Protein AF-A0A7S0EXE0-F1 (afdb_monomer_lite)

Foldseek 3Di:
DWKAFLQQEIDDPVVVVVCLVVVVDDPLCPLCPDCVRIAAADFAFQPQAPDPPDDPPPPDDQSNAGTAAPQPRHHPSVPFKWKAFRVPRYIHTPVLQQVQDPPFDADVVGHTFDAFQRADSPPRDTGHHSSRIHTHPPPDPCPDPVVVVSSVVSVVVVVVVVVVVVVVVVVVVVVVVVVVVVVVVVPD

pLDDT: mean 77.51, std 14.1, range [39.16, 92.81]

Organism: NCBI:txid33657

Radius of gyration: 21.49 Å; chains: 1; bounding box: 56×57×54 Å

Structure (mmCIF, N/CA/C/O backbone):
data_AF-A0A7S0EXE0-F1
#
_entry.id   AF-A0A7S0EXE0-F1
#
loop_
_atom_site.group_PDB
_atom_site.id
_atom_site.type_symbol
_atom_site.label_atom_id
_atom_site.label_alt_id
_atom_site.label_comp_id
_atom_site.label_asym_id
_atom_site.label_entity_id
_atom_site.label_seq_id
_atom_site.pdbx_PDB_ins_code
_atom_site.Cartn_x
_atom_site.Cartn_y
_atom_site.Cartn_z
_atom_site.occupancy
_atom_site.B_iso_or_equiv
_atom_site.auth_seq_id
_atom_site.auth_comp_id
_atom_site.auth_asym_id
_atom_site.auth_atom_id
_atom_site.pdbx_PDB_model_num
ATOM 1 N N . PRO A 1 1 ? -10.684 -7.450 -8.415 1.00 81.19 1 PRO A N 1
ATOM 2 C CA . PRO A 1 1 ? -10.133 -6.235 -7.763 1.00 81.19 1 PRO A CA 1
ATOM 3 C C . PRO A 1 1 ? -9.262 -6.631 -6.571 1.00 81.19 1 PRO A C 1
ATOM 5 O O . PRO A 1 1 ? -9.621 -7.579 -5.880 1.00 81.19 1 PRO A O 1
ATOM 8 N N . ASN A 1 2 ? -8.141 -5.951 -6.333 1.00 90.75 2 ASN A N 1
ATOM 9 C CA . ASN A 1 2 ? -7.204 -6.342 -5.278 1.00 90.75 2 ASN A CA 1
ATOM 10 C C . ASN A 1 2 ? -7.247 -5.348 -4.117 1.00 90.75 2 ASN A C 1
ATOM 12 O O . ASN A 1 2 ? -7.519 -4.162 -4.317 1.00 90.75 2 ASN A O 1
ATOM 16 N N . ALA A 1 3 ? -6.955 -5.835 -2.917 1.00 91.94 3 ALA A N 1
ATOM 17 C CA . ALA A 1 3 ? -6.872 -5.020 -1.716 1.00 91.94 3 ALA A CA 1
ATOM 18 C C . ALA A 1 3 ? -5.641 -5.381 -0.878 1.00 91.94 3 ALA A C 1
ATOM 20 O O . ALA A 1 3 ? -5.097 -6.478 -0.987 1.00 91.94 3 ALA A O 1
ATOM 21 N N . THR A 1 4 ? -5.220 -4.460 -0.016 1.00 92.06 4 THR A N 1
ATOM 22 C CA . THR A 1 4 ? -4.171 -4.679 0.984 1.00 92.06 4 THR A CA 1
ATOM 23 C C . THR A 1 4 ? -4.653 -4.283 2.370 1.00 92.06 4 THR A C 1
ATOM 25 O O . THR A 1 4 ? -5.556 -3.458 2.513 1.00 92.06 4 THR A O 1
ATOM 28 N N . CYS A 1 5 ? -4.029 -4.836 3.407 1.00 89.94 5 CYS A N 1
ATOM 29 C CA . CYS A 1 5 ? -4.205 -4.360 4.777 1.00 89.94 5 CYS A CA 1
ATOM 30 C C . CYS A 1 5 ? -3.049 -3.458 5.235 1.00 89.94 5 CYS A C 1
ATOM 32 O O . CYS A 1 5 ? -2.045 -3.301 4.539 1.00 89.94 5 CYS A O 1
ATOM 34 N N . ASP A 1 6 ? -3.169 -2.913 6.450 1.00 87.00 6 ASP A N 1
ATOM 35 C CA . ASP A 1 6 ? -2.115 -2.133 7.119 1.00 87.00 6 ASP A CA 1
ATOM 36 C C . ASP A 1 6 ? -0.790 -2.900 7.318 1.00 87.00 6 ASP A C 1
ATOM 38 O O . ASP A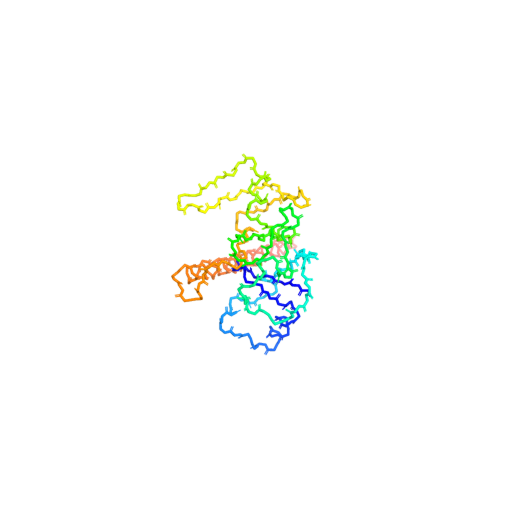 1 6 ? 0.247 -2.267 7.506 1.00 87.00 6 ASP A O 1
ATOM 42 N N . LEU A 1 7 ? -0.819 -4.239 7.287 1.00 84.75 7 LEU A N 1
ATOM 43 C CA . LEU A 1 7 ? 0.373 -5.095 7.374 1.00 84.75 7 LEU A CA 1
ATOM 44 C C . LEU A 1 7 ? 0.996 -5.406 6.003 1.00 84.75 7 LEU A C 1
ATOM 46 O O . LEU A 1 7 ? 2.060 -6.011 5.949 1.00 84.75 7 LEU A O 1
ATOM 50 N N . GLY A 1 8 ? 0.349 -5.006 4.903 1.00 86.88 8 GLY A N 1
ATOM 51 C CA . GLY A 1 8 ? 0.884 -5.184 3.552 1.00 86.88 8 GLY A CA 1
ATOM 52 C C . GLY A 1 8 ? 0.652 -6.559 2.927 1.00 86.88 8 GLY A C 1
ATOM 53 O O . GLY A 1 8 ? 1.317 -6.906 1.951 1.00 86.88 8 GLY A O 1
ATOM 54 N N . TYR A 1 9 ? -0.275 -7.343 3.478 1.00 87.81 9 TYR A N 1
ATOM 55 C CA . TYR A 1 9 ? -0.754 -8.566 2.837 1.00 87.81 9 TYR A CA 1
ATOM 56 C C . TYR A 1 9 ? -1.739 -8.237 1.722 1.00 87.81 9 TYR A C 1
ATOM 58 O O . TYR A 1 9 ? -2.612 -7.385 1.897 1.00 87.81 9 TYR A O 1
ATOM 66 N N . LEU A 1 10 ? -1.611 -8.954 0.609 1.00 89.00 10 LEU A N 1
ATOM 67 C CA . LEU A 1 10 ? -2.490 -8.844 -0.547 1.00 89.00 10 LEU A CA 1
ATOM 68 C C . LEU A 1 10 ? -3.674 -9.798 -0.429 1.00 89.00 10 LEU A C 1
ATOM 70 O O . LEU A 1 10 ? -3.508 -10.975 -0.116 1.00 89.00 10 LEU A O 1
ATOM 74 N N . TYR A 1 11 ? -4.858 -9.292 -0.747 1.00 89.56 11 TYR A N 1
ATOM 75 C CA . TYR A 1 11 ? -6.102 -10.044 -0.720 1.00 89.56 11 TYR A CA 1
ATOM 76 C C . TYR A 1 11 ? -6.895 -9.816 -2.001 1.00 89.56 11 TYR A C 1
ATOM 78 O O . TYR A 1 11 ? -6.863 -8.733 -2.596 1.00 89.56 11 TYR A O 1
ATOM 86 N N . ASN A 1 12 ? -7.683 -10.821 -2.378 1.00 90.81 12 ASN A N 1
ATOM 87 C CA . ASN A 1 12 ? -8.799 -10.584 -3.277 1.00 90.81 12 ASN A CA 1
ATOM 88 C C . ASN A 1 12 ? -9.875 -9.810 -2.504 1.00 90.81 12 ASN A C 1
ATOM 90 O O . ASN A 1 12 ? -10.345 -10.263 -1.459 1.00 90.81 12 ASN A O 1
ATOM 94 N N . LYS A 1 13 ? -10.239 -8.627 -3.003 1.00 90.19 13 LYS A N 1
ATOM 95 C CA . LYS A 1 13 ? -11.166 -7.720 -2.321 1.00 90.19 13 LYS A CA 1
ATOM 96 C C . LYS A 1 13 ? -12.532 -8.367 -2.085 1.00 90.19 13 LYS A C 1
ATOM 98 O O . LYS A 1 13 ? -13.109 -8.180 -1.021 1.00 90.19 13 LYS A O 1
ATOM 103 N N . GLU A 1 14 ? -13.036 -9.104 -3.069 1.00 91.12 14 GLU A N 1
ATOM 104 C CA . GLU A 1 14 ? -14.373 -9.709 -3.028 1.00 91.12 14 GLU A CA 1
ATOM 105 C C . GLU A 1 14 ? -14.434 -10.830 -1.984 1.00 91.12 14 GLU A C 1
ATOM 107 O O . GLU A 1 14 ? -15.246 -10.765 -1.065 1.00 91.12 14 GLU A O 1
ATOM 112 N N . ASP A 1 15 ? -13.484 -11.767 -2.031 1.00 91.44 15 ASP A N 1
ATOM 113 C CA . ASP A 1 15 ? -13.382 -12.863 -1.057 1.00 91.44 15 ASP A CA 1
ATOM 114 C C . ASP A 1 15 ? -13.162 -12.342 0.377 1.00 91.44 15 ASP A C 1
ATOM 116 O O . ASP A 1 15 ? -13.801 -12.809 1.322 1.00 91.44 15 ASP A O 1
ATOM 120 N N . LEU A 1 16 ? -12.324 -11.312 0.562 1.00 90.62 16 LEU A N 1
ATOM 121 C CA . LEU A 1 16 ? -12.126 -10.705 1.881 1.00 90.62 16 LEU A CA 1
ATOM 122 C C . LEU A 1 16 ? -13.423 -10.074 2.416 1.00 90.62 16 LEU A C 1
ATOM 124 O O . LEU A 1 16 ? -13.758 -10.253 3.587 1.00 90.62 16 LEU A O 1
ATOM 128 N N . MET A 1 17 ? -14.162 -9.355 1.568 1.00 91.12 17 MET A N 1
ATOM 129 C CA . MET A 1 17 ? -15.439 -8.731 1.934 1.00 91.12 17 MET A CA 1
ATOM 130 C C . MET A 1 17 ? -16.483 -9.779 2.333 1.00 91.12 17 MET A C 1
ATOM 132 O O . MET A 1 17 ? -17.150 -9.621 3.357 1.00 91.12 17 MET A O 1
ATOM 136 N N . GLU A 1 18 ? -16.593 -10.869 1.574 1.00 91.62 18 GLU A N 1
ATOM 137 C CA . GLU A 1 18 ? -17.497 -11.979 1.883 1.00 91.62 18 GLU A CA 1
ATOM 138 C C . GLU A 1 18 ? -17.154 -12.630 3.228 1.00 91.62 18 GLU A C 1
ATOM 140 O O . GLU A 1 18 ? -18.031 -12.813 4.077 1.00 91.62 18 GLU A O 1
ATOM 145 N N . ARG A 1 19 ? -15.869 -12.906 3.489 1.00 90.44 19 ARG A N 1
ATOM 146 C CA . ARG A 1 19 ? -15.418 -13.469 4.775 1.00 90.44 19 ARG A CA 1
ATOM 147 C C . ARG A 1 19 ? -15.657 -12.528 5.951 1.00 90.44 19 ARG A C 1
ATOM 149 O O . ARG A 1 19 ? -15.990 -12.993 7.042 1.00 90.44 19 ARG A O 1
ATOM 156 N N . MET A 1 20 ? -15.510 -11.218 5.751 1.00 89.56 20 MET A N 1
ATOM 157 C CA . MET A 1 20 ? -15.812 -10.213 6.775 1.00 89.56 20 MET A CA 1
ATOM 158 C C . MET A 1 20 ? -17.300 -10.195 7.133 1.00 89.56 20 MET A C 1
ATOM 160 O O . MET A 1 20 ? -17.642 -10.139 8.316 1.00 89.56 20 MET A O 1
ATOM 164 N N . LEU A 1 21 ? -18.180 -10.268 6.131 1.00 90.12 21 LEU A N 1
ATOM 165 C CA . LEU A 1 21 ? -19.630 -10.307 6.332 1.00 90.12 21 LEU A CA 1
ATOM 166 C C . LEU A 1 21 ? -20.067 -11.604 7.026 1.00 90.12 21 LEU A C 1
ATOM 168 O O . LEU A 1 21 ? -20.853 -11.557 7.973 1.00 90.12 21 LEU A O 1
ATOM 172 N N . ASN A 1 22 ? -19.490 -12.736 6.619 1.00 91.50 22 ASN A N 1
ATOM 173 C CA . ASN A 1 22 ? -19.766 -14.051 7.200 1.00 91.50 22 ASN A CA 1
ATOM 174 C C . ASN A 1 22 ? -19.065 -14.289 8.551 1.00 91.50 22 ASN A C 1
ATOM 176 O O . ASN A 1 22 ? -19.348 -15.279 9.221 1.00 91.50 22 ASN A O 1
ATOM 180 N N . LYS A 1 23 ? -18.173 -13.382 8.982 1.00 86.62 23 LYS A N 1
ATOM 181 C CA . LYS A 1 23 ? -17.340 -13.505 10.195 1.00 86.62 23 LYS A CA 1
ATOM 182 C C . LYS A 1 23 ? -16.490 -14.784 10.221 1.00 86.62 23 LYS A C 1
ATOM 184 O O . LYS A 1 23 ? -16.216 -15.331 11.285 1.00 86.62 23 LYS A O 1
ATOM 189 N N . THR A 1 24 ? -16.043 -15.236 9.054 1.00 88.81 24 THR A N 1
ATOM 190 C CA . THR A 1 24 ? -15.242 -16.458 8.860 1.00 88.81 24 THR A CA 1
ATOM 191 C C . THR A 1 24 ? -13.772 -16.146 8.570 1.00 88.81 24 THR A C 1
ATOM 193 O O . THR A 1 24 ? -13.096 -16.904 7.871 1.00 88.81 24 THR A O 1
ATOM 196 N N . LEU A 1 25 ? -13.274 -14.997 9.038 1.00 85.81 25 LEU A N 1
ATOM 197 C CA . LEU A 1 25 ? -11.873 -14.631 8.856 1.00 85.81 25 LEU A CA 1
ATOM 198 C C . LEU A 1 25 ? -10.965 -15.587 9.650 1.00 85.81 25 LEU A C 1
ATOM 200 O O . LEU A 1 25 ? -11.250 -15.855 10.820 1.00 85.81 25 LEU A O 1
ATOM 204 N N . PRO A 1 26 ? -9.865 -16.077 9.054 1.00 85.19 26 PRO A N 1
ATOM 205 C CA . PRO A 1 26 ? -8.872 -16.857 9.779 1.00 85.19 26 PRO A CA 1
ATOM 206 C C . PRO A 1 26 ? -8.196 -16.003 10.868 1.00 85.19 26 PRO A C 1
ATOM 208 O O . PRO A 1 26 ? -8.157 -14.772 10.747 1.00 85.19 26 PRO A O 1
ATOM 211 N N . PRO A 1 27 ? -7.619 -16.631 11.911 1.00 80.69 27 PRO A N 1
ATOM 212 C CA . PRO A 1 27 ? -6.945 -15.919 13.003 1.00 80.69 27 PRO A CA 1
ATOM 213 C C . PRO A 1 27 ? -5.842 -14.978 12.496 1.00 80.69 27 PRO A C 1
ATOM 215 O O . PRO A 1 27 ? -5.666 -13.877 13.011 1.00 80.69 27 PRO A O 1
ATOM 218 N N . ASP A 1 28 ? -5.190 -15.345 11.398 1.00 78.19 28 ASP A N 1
ATOM 219 C CA . ASP A 1 28 ? -4.154 -14.558 10.732 1.00 78.19 28 ASP A CA 1
ATOM 220 C C . ASP A 1 28 ? -4.638 -13.190 10.232 1.00 78.19 28 ASP A C 1
ATOM 222 O O . ASP A 1 28 ? -3.874 -12.223 10.150 1.00 78.19 28 ASP A O 1
ATOM 226 N N . GLN A 1 29 ? -5.930 -13.097 9.921 1.00 82.31 29 GLN A N 1
ATOM 227 C CA . GLN A 1 29 ? -6.600 -11.906 9.410 1.00 82.31 29 GLN A CA 1
ATOM 228 C C . GLN A 1 29 ? -7.417 -11.189 10.495 1.00 82.31 29 GLN A C 1
ATOM 230 O O . GLN A 1 29 ? -8.102 -10.212 10.196 1.00 82.31 29 GLN A O 1
ATOM 235 N N . ALA A 1 30 ? -7.313 -11.598 11.766 1.00 81.50 30 ALA A N 1
ATOM 236 C CA . ALA A 1 30 ? -8.072 -11.006 12.875 1.00 81.50 30 ALA A CA 1
ATOM 237 C C . ALA A 1 30 ? -7.795 -9.502 13.086 1.00 81.50 30 ALA A C 1
ATOM 239 O O . ALA A 1 30 ? -8.635 -8.774 13.617 1.00 81.50 30 ALA A O 1
ATOM 240 N N . HIS A 1 31 ? -6.645 -9.009 12.618 1.00 82.75 31 HIS A N 1
ATOM 241 C CA . HIS A 1 31 ? -6.299 -7.585 12.629 1.00 82.75 31 HIS A CA 1
ATOM 242 C C . HIS A 1 31 ? -7.224 -6.732 11.731 1.00 82.75 31 HIS A C 1
ATOM 244 O O . HIS A 1 31 ? -7.374 -5.523 11.950 1.00 82.75 31 HIS A O 1
ATOM 250 N N . ILE A 1 32 ? -7.883 -7.340 10.739 1.00 87.00 32 ILE A N 1
ATOM 251 C CA . ILE A 1 32 ? -8.820 -6.681 9.825 1.00 87.00 32 ILE A CA 1
ATOM 252 C C . ILE A 1 32 ? -10.187 -6.576 10.505 1.00 87.00 32 ILE A C 1
ATOM 254 O O . ILE A 1 32 ? -11.103 -7.362 10.292 1.00 87.00 32 ILE A O 1
ATOM 258 N N . THR A 1 33 ? -10.329 -5.567 11.361 1.00 83.19 33 THR A N 1
ATOM 259 C CA . THR A 1 33 ? -11.553 -5.380 12.165 1.00 83.19 33 THR A CA 1
ATOM 260 C C . THR A 1 33 ? -12.639 -4.564 11.467 1.00 83.19 33 THR A C 1
ATOM 262 O O . THR A 1 33 ? -13.785 -4.545 11.911 1.00 83.19 33 THR A O 1
ATOM 265 N N . SER A 1 34 ? -12.292 -3.822 10.414 1.00 85.38 34 SER A N 1
ATOM 266 C CA . SER A 1 34 ? -13.222 -2.935 9.712 1.00 85.38 34 SER A CA 1
ATOM 267 C C . SER A 1 34 ? -12.749 -2.648 8.292 1.00 85.38 34 SER A C 1
ATOM 269 O O . SER A 1 34 ? -11.564 -2.787 7.998 1.00 85.38 34 SER A O 1
ATOM 271 N N . LEU A 1 35 ? -13.652 -2.142 7.449 1.00 87.06 35 LEU A N 1
ATOM 272 C CA . LEU A 1 35 ? -13.330 -1.715 6.081 1.00 87.06 35 LEU A CA 1
ATOM 273 C C . LEU A 1 35 ? -12.257 -0.621 6.023 1.00 87.06 35 LEU A C 1
ATOM 275 O O . LEU A 1 35 ? -11.592 -0.470 5.013 1.00 87.06 35 LEU A O 1
ATOM 279 N N . ARG A 1 36 ? -12.031 0.120 7.115 1.00 86.81 36 ARG A N 1
ATOM 280 C CA . ARG A 1 36 ? -10.952 1.116 7.190 1.00 86.81 36 ARG A CA 1
ATOM 281 C C . ARG A 1 36 ? -9.555 0.487 7.215 1.00 86.81 36 ARG A C 1
ATOM 283 O O . ARG A 1 36 ? -8.581 1.178 6.947 1.00 86.81 36 ARG A O 1
ATOM 290 N N . CYS A 1 37 ? -9.457 -0.788 7.584 1.00 84.88 37 CYS A N 1
ATOM 291 C CA . CYS A 1 37 ? -8.205 -1.542 7.587 1.00 84.88 37 CYS A CA 1
ATOM 292 C C . CYS A 1 37 ? -7.886 -2.146 6.212 1.00 84.88 37 CYS A C 1
ATOM 294 O O . CYS A 1 37 ? -6.833 -2.762 6.071 1.00 84.88 37 CYS A O 1
ATOM 296 N N . VAL A 1 38 ? -8.796 -2.005 5.242 1.00 90.69 38 VAL A N 1
ATOM 297 C CA . VAL A 1 38 ? -8.683 -2.545 3.889 1.00 90.69 38 VAL A CA 1
ATOM 298 C C . VAL A 1 38 ? -8.523 -1.376 2.927 1.00 90.69 38 VAL A C 1
ATOM 300 O O . VAL A 1 38 ? -9.315 -0.436 2.940 1.00 90.69 38 VAL A O 1
ATOM 303 N N . PHE A 1 39 ? -7.490 -1.435 2.100 1.00 91.69 39 PHE A N 1
ATOM 304 C CA . PHE A 1 39 ? -7.184 -0.408 1.118 1.00 91.69 39 PHE A CA 1
ATOM 305 C C . PHE A 1 39 ? -7.220 -1.005 -0.278 1.00 91.69 39 PHE A C 1
ATOM 307 O O . PHE A 1 39 ? -6.634 -2.060 -0.519 1.00 91.69 39 PHE A O 1
ATOM 314 N N . ASP A 1 40 ? -7.886 -0.313 -1.194 1.00 92.44 40 ASP A N 1
ATOM 315 C CA . ASP A 1 40 ? -7.890 -0.686 -2.601 1.00 92.44 40 ASP A CA 1
ATOM 316 C C . ASP A 1 40 ? -6.526 -0.410 -3.220 1.00 92.44 40 ASP A C 1
ATOM 318 O O . ASP A 1 40 ? -5.930 0.648 -2.995 1.00 92.44 40 ASP A O 1
ATOM 322 N N . ILE A 1 41 ? -6.038 -1.374 -3.999 1.00 92.50 41 ILE A N 1
ATOM 323 C CA . ILE A 1 41 ? -4.736 -1.265 -4.646 1.00 92.50 41 ILE A CA 1
ATOM 324 C C . ILE A 1 41 ? -4.864 -1.364 -6.158 1.00 92.50 41 ILE A C 1
ATOM 326 O O . ILE A 1 41 ? -5.628 -2.170 -6.695 1.00 92.50 41 ILE A O 1
ATOM 330 N N . THR A 1 42 ? -4.044 -0.576 -6.840 1.00 89.56 42 THR A N 1
ATOM 331 C CA . THR A 1 42 ? -3.857 -0.665 -8.285 1.00 89.56 42 THR A CA 1
ATOM 332 C C . THR A 1 42 ? -2.561 -1.416 -8.557 1.00 89.56 42 THR A C 1
ATOM 334 O O . THR A 1 42 ? -1.474 -0.933 -8.241 1.00 89.56 42 THR A O 1
ATOM 337 N N . LEU A 1 43 ? -2.687 -2.619 -9.119 1.00 87.88 43 LEU A N 1
ATOM 338 C CA . LEU A 1 43 ? -1.558 -3.406 -9.611 1.00 87.88 43 LEU A CA 1
ATOM 339 C C . LEU A 1 43 ? -1.457 -3.234 -11.125 1.00 87.88 43 LEU A C 1
ATOM 341 O O . LEU A 1 43 ? -2.472 -3.223 -11.820 1.00 87.88 43 LEU A O 1
ATOM 345 N N . CYS A 1 44 ? -0.234 -3.118 -11.634 1.00 88.69 44 CYS A N 1
ATOM 346 C CA . CYS A 1 44 ? 0.020 -3.075 -13.067 1.00 88.69 44 CYS A CA 1
ATOM 347 C C . CYS A 1 44 ? 0.234 -4.503 -13.576 1.00 88.69 44 CYS A C 1
ATOM 349 O O . CYS A 1 44 ? 1.068 -5.233 -13.035 1.00 88.69 44 CYS A O 1
ATOM 351 N N . ALA A 1 45 ? -0.541 -4.909 -14.583 1.00 86.44 45 ALA A N 1
ATOM 352 C CA . ALA A 1 45 ? -0.387 -6.210 -15.218 1.00 86.44 45 ALA A CA 1
ATOM 353 C C . ALA A 1 45 ? 0.953 -6.289 -15.959 1.00 86.44 45 ALA A C 1
ATOM 355 O O . ALA A 1 45 ? 1.392 -5.323 -16.586 1.00 86.44 45 ALA A O 1
ATOM 356 N N . ASN A 1 46 ? 1.597 -7.445 -15.883 1.00 85.62 46 ASN A N 1
ATOM 357 C CA . ASN A 1 46 ? 2.817 -7.716 -16.624 1.00 85.62 46 ASN A CA 1
ATOM 358 C C . ASN A 1 46 ? 2.473 -8.185 -18.044 1.00 85.62 46 ASN A C 1
ATOM 360 O O . ASN A 1 46 ? 1.745 -9.160 -18.218 1.00 85.62 46 ASN A O 1
ATOM 364 N N . SER A 1 47 ? 3.023 -7.517 -19.058 1.00 80.25 47 SER A N 1
ATOM 365 C CA . SER A 1 47 ? 2.844 -7.895 -20.466 1.00 80.25 47 SER A CA 1
ATOM 366 C C . SER A 1 47 ? 3.512 -9.224 -20.826 1.00 80.25 47 SER A C 1
ATOM 368 O O . SER A 1 47 ? 3.146 -9.838 -21.822 1.00 80.25 47 SER A O 1
ATOM 370 N N . ASN A 1 48 ? 4.485 -9.668 -20.028 1.00 75.25 48 ASN A N 1
ATOM 371 C CA . ASN A 1 48 ? 5.227 -10.909 -20.249 1.00 75.25 48 ASN A CA 1
ATOM 372 C C . ASN A 1 48 ? 4.544 -12.137 -19.629 1.00 75.25 48 ASN A C 1
ATOM 374 O O . ASN A 1 48 ? 5.020 -13.255 -19.810 1.00 75.25 48 ASN A O 1
ATOM 378 N N . PHE A 1 49 ? 3.438 -11.953 -18.904 1.00 78.31 49 PHE A N 1
ATOM 379 C CA . PHE A 1 49 ? 2.720 -13.046 -18.259 1.00 78.31 49 PHE A CA 1
ATOM 380 C C . PHE A 1 49 ? 1.906 -13.851 -19.283 1.00 78.31 49 PHE A C 1
ATOM 382 O O . PHE A 1 49 ? 0.963 -13.324 -19.874 1.00 78.31 49 PHE A O 1
ATOM 389 N N . LYS A 1 50 ? 2.240 -15.135 -19.483 1.00 71.69 50 LYS A N 1
ATOM 390 C CA . LYS A 1 50 ? 1.583 -16.005 -20.481 1.00 71.69 50 LYS A CA 1
ATOM 391 C C . LYS A 1 50 ? 0.452 -16.866 -19.908 1.00 71.69 50 LYS A C 1
ATOM 393 O O . LYS A 1 50 ? -0.140 -17.662 -20.633 1.00 71.69 50 LYS A O 1
ATOM 398 N N . GLY A 1 51 ? 0.062 -16.647 -18.650 1.00 60.41 51 GLY A N 1
ATOM 399 C CA . GLY A 1 51 ? -1.242 -17.083 -18.146 1.00 60.41 51 GLY A CA 1
ATOM 400 C C . GLY A 1 51 ? -1.326 -18.508 -17.599 1.00 60.41 51 GLY A C 1
ATOM 401 O O . GLY A 1 51 ? -2.439 -18.976 -17.354 1.00 60.41 51 GLY A O 1
ATOM 402 N N . THR A 1 52 ? -0.218 -19.208 -17.339 1.00 56.31 52 THR A N 1
ATOM 403 C CA . THR A 1 52 ? -0.310 -20.487 -16.619 1.00 56.31 52 THR A CA 1
ATOM 404 C C . THR A 1 52 ? -0.587 -20.232 -15.137 1.00 56.31 52 THR A C 1
ATOM 406 O O . THR A 1 52 ? 0.311 -19.972 -14.342 1.00 56.31 52 THR A O 1
ATOM 409 N N . ALA A 1 53 ? -1.863 -20.322 -14.754 1.00 47.22 53 ALA A N 1
ATOM 410 C CA . ALA A 1 53 ? -2.387 -20.138 -13.394 1.00 47.22 53 ALA A CA 1
ATOM 411 C C . ALA A 1 53 ? -1.886 -21.166 -12.349 1.00 47.22 53 ALA A C 1
ATOM 413 O O . ALA A 1 53 ? -2.348 -21.169 -11.210 1.00 47.22 53 ALA A O 1
ATOM 414 N N . GLN A 1 54 ? -0.941 -22.033 -12.714 1.00 43.84 54 GLN A N 1
ATOM 415 C CA . GLN A 1 54 ? -0.287 -22.990 -11.829 1.00 43.84 54 GLN A CA 1
ATOM 416 C C . GLN A 1 54 ? 1.226 -22.824 -11.931 1.00 43.84 54 GLN A C 1
ATOM 418 O O . GLN A 1 54 ? 1.905 -23.571 -12.623 1.00 43.84 54 GLN A O 1
ATOM 423 N N . ALA A 1 55 ? 1.771 -21.852 -11.215 1.00 42.94 55 ALA A N 1
ATOM 424 C CA . ALA A 1 55 ? 3.186 -21.872 -10.893 1.00 42.94 55 ALA A CA 1
ATOM 425 C C . ALA A 1 55 ? 3.357 -21.293 -9.495 1.00 42.94 55 ALA A C 1
ATOM 427 O O . ALA A 1 55 ? 3.592 -20.104 -9.292 1.00 42.94 55 ALA A O 1
ATOM 428 N N . HIS A 1 56 ? 3.256 -22.174 -8.504 1.00 44.88 56 HIS A N 1
ATOM 429 C CA . HIS A 1 56 ? 4.094 -22.040 -7.325 1.00 44.88 56 HIS A CA 1
ATOM 430 C C . HIS A 1 56 ? 5.534 -21.975 -7.828 1.00 44.88 56 HIS A C 1
ATOM 432 O O . HIS A 1 56 ? 6.094 -23.029 -8.083 1.00 44.88 56 HIS A O 1
ATOM 438 N N . VAL A 1 57 ? 6.049 -20.763 -8.080 1.00 46.78 57 VAL A N 1
ATOM 439 C CA . VAL A 1 57 ? 7.442 -20.402 -8.405 1.00 46.78 57 VAL A CA 1
ATOM 440 C C . VAL A 1 57 ? 8.274 -21.608 -8.861 1.00 46.78 57 VAL A C 1
ATOM 442 O O . VAL A 1 57 ? 9.212 -22.033 -8.190 1.00 46.78 57 VAL A O 1
ATOM 445 N N . ALA A 1 58 ? 7.877 -22.235 -9.969 1.00 41.94 58 ALA A N 1
ATOM 446 C CA . ALA A 1 58 ? 8.527 -23.444 -10.443 1.00 41.94 58 ALA A CA 1
ATOM 447 C C . ALA A 1 58 ? 9.688 -22.995 -11.320 1.00 41.94 58 ALA A C 1
ATOM 449 O O . ALA A 1 58 ? 9.561 -23.034 -12.530 1.00 41.94 58 ALA A O 1
ATOM 450 N N . ALA A 1 59 ? 10.739 -22.472 -10.677 1.00 48.50 59 ALA A N 1
ATOM 451 C CA . ALA A 1 59 ? 12.145 -22.357 -11.095 1.00 48.50 59 ALA A CA 1
ATOM 452 C C . ALA A 1 59 ? 12.507 -22.079 -12.582 1.00 48.50 59 ALA A C 1
ATOM 454 O O . ALA A 1 59 ? 13.658 -22.291 -12.952 1.00 48.50 59 ALA A O 1
ATOM 455 N N . GLY A 1 60 ? 11.579 -21.631 -13.429 1.00 48.88 60 GLY A N 1
ATOM 456 C CA . GLY A 1 60 ? 11.741 -21.594 -14.884 1.00 48.88 60 GLY A CA 1
ATOM 457 C C . GLY A 1 60 ? 11.843 -20.187 -15.453 1.00 48.88 60 GLY A C 1
ATOM 458 O O . GLY A 1 60 ? 12.818 -19.894 -16.131 1.00 48.88 60 GLY A O 1
ATOM 459 N N . ASP A 1 61 ? 10.899 -19.300 -15.128 1.00 57.31 61 ASP A N 1
ATOM 460 C CA . ASP A 1 61 ? 10.871 -17.940 -15.677 1.00 57.31 61 ASP A CA 1
ATOM 461 C C . ASP A 1 61 ? 10.506 -16.922 -14.592 1.00 57.31 61 ASP A C 1
ATOM 463 O O . ASP A 1 61 ? 9.358 -16.761 -14.178 1.00 57.31 61 ASP A O 1
ATOM 467 N N . GLU A 1 62 ? 11.523 -16.221 -14.097 1.00 63.94 62 GLU A N 1
ATOM 468 C CA . GLU A 1 62 ? 11.425 -15.287 -12.964 1.00 63.94 62 GLU A CA 1
ATOM 469 C C . GLU A 1 62 ? 10.661 -13.997 -13.300 1.00 63.94 62 GLU A C 1
ATOM 471 O O . GLU A 1 62 ? 10.291 -13.229 -12.403 1.00 63.94 62 GLU A O 1
ATOM 476 N N . ASP A 1 63 ? 10.427 -13.792 -14.596 1.00 67.38 63 ASP A N 1
ATOM 477 C CA . ASP A 1 63 ? 9.682 -12.691 -15.190 1.00 67.38 63 ASP A CA 1
ATOM 478 C C . ASP A 1 63 ? 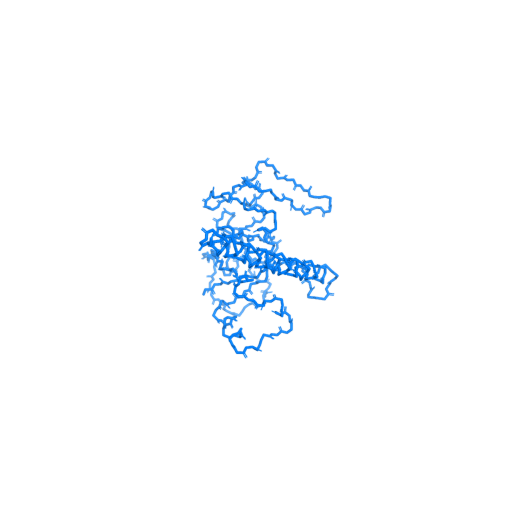8.223 -13.066 -15.504 1.00 67.38 63 ASP A C 1
ATOM 480 O O . ASP A 1 63 ? 7.423 -12.178 -15.809 1.00 67.38 63 ASP A O 1
ATOM 484 N N . GLU A 1 64 ? 7.829 -14.342 -15.384 1.00 72.56 64 GLU A N 1
ATOM 485 C CA . GLU A 1 64 ? 6.459 -14.805 -15.650 1.00 72.56 64 GLU A CA 1
ATOM 486 C C . GLU A 1 64 ? 5.549 -14.655 -14.419 1.00 72.56 64 GLU A C 1
ATOM 488 O O . GLU A 1 64 ? 4.877 -15.573 -13.952 1.00 72.56 64 GLU A O 1
ATOM 493 N N . VAL A 1 65 ? 5.517 -13.441 -13.874 1.00 80.50 65 VAL A N 1
ATOM 494 C CA . VAL A 1 65 ? 4.617 -13.063 -12.779 1.00 80.50 65 VAL A CA 1
ATOM 495 C C . VAL A 1 65 ? 3.469 -12.198 -13.288 1.00 80.50 65 VAL A C 1
ATOM 497 O O . VAL A 1 65 ? 3.677 -11.402 -14.201 1.00 80.50 65 VAL A O 1
ATOM 500 N N . PRO A 1 66 ? 2.268 -12.278 -12.689 1.00 84.00 66 PRO A N 1
ATOM 501 C CA . PRO A 1 66 ? 1.089 -11.568 -13.189 1.00 84.00 66 PRO A CA 1
ATOM 502 C C . PRO A 1 66 ? 1.188 -10.039 -13.087 1.00 84.00 66 PRO A C 1
ATOM 504 O O . PRO A 1 66 ? 0.520 -9.328 -13.840 1.00 84.00 66 PRO A O 1
ATOM 507 N N . PHE A 1 67 ? 2.012 -9.517 -12.172 1.00 89.00 67 PHE A N 1
ATOM 508 C CA . PHE A 1 67 ? 2.099 -8.085 -11.881 1.00 89.00 67 PHE A CA 1
ATOM 509 C C . PHE A 1 67 ? 3.534 -7.559 -11.929 1.00 89.00 67 PHE A C 1
ATOM 511 O O . PHE A 1 67 ? 4.481 -8.258 -11.565 1.00 89.00 67 PHE A O 1
ATOM 518 N N . GLN A 1 68 ? 3.682 -6.294 -12.315 1.00 91.38 68 GLN A N 1
ATOM 519 C CA . GLN A 1 68 ? 4.962 -5.587 -12.369 1.00 91.38 68 GLN A CA 1
ATOM 520 C C . GLN A 1 68 ? 4.855 -4.161 -11.814 1.00 91.38 68 GLN A C 1
ATOM 522 O O . GLN A 1 68 ? 3.766 -3.619 -11.627 1.00 91.38 68 GLN A O 1
ATOM 527 N N . CYS A 1 69 ? 5.995 -3.525 -11.545 1.00 91.19 69 CYS A N 1
ATOM 528 C CA . CYS A 1 69 ? 6.038 -2.114 -11.177 1.00 91.19 69 CYS A CA 1
ATOM 529 C C . CYS A 1 69 ? 5.736 -1.231 -12.403 1.00 91.19 69 CYS A C 1
ATOM 531 O O . CYS A 1 69 ? 6.455 -1.345 -13.395 1.00 91.19 69 CYS A O 1
ATOM 533 N N . PRO A 1 70 ? 4.782 -0.283 -12.325 1.00 91.19 70 PRO A N 1
ATOM 534 C CA . PRO A 1 70 ? 4.439 0.585 -13.458 1.00 91.19 70 PRO A CA 1
ATOM 535 C C . PRO A 1 70 ? 5.553 1.564 -13.860 1.00 91.19 70 PRO A C 1
ATOM 537 O O . PRO A 1 70 ? 5.552 2.062 -14.976 1.00 91.19 70 PRO A O 1
ATOM 540 N N . VAL A 1 71 ? 6.497 1.850 -12.957 1.00 90.25 71 VAL A N 1
ATOM 541 C CA . VAL A 1 71 ? 7.565 2.842 -13.179 1.00 90.25 71 VAL A CA 1
ATOM 542 C C . VAL A 1 71 ? 8.880 2.163 -13.542 1.00 90.25 71 VAL A C 1
ATOM 544 O O . VAL A 1 71 ? 9.511 2.502 -14.533 1.00 90.25 71 VAL A O 1
ATOM 547 N N . ALA A 1 72 ? 9.311 1.193 -12.732 1.00 88.75 72 ALA A N 1
ATOM 548 C CA . ALA A 1 72 ? 10.596 0.527 -12.931 1.00 88.75 72 ALA A CA 1
ATOM 549 C C . ALA A 1 72 ? 10.523 -0.686 -13.874 1.00 88.75 72 ALA A C 1
ATOM 551 O O . ALA A 1 72 ? 11.568 -1.249 -14.182 1.00 88.75 72 ALA A O 1
ATOM 552 N N . GLY A 1 73 ? 9.322 -1.147 -14.249 1.00 87.25 73 GLY A N 1
ATOM 553 C CA . GLY A 1 73 ? 9.133 -2.359 -15.060 1.00 87.25 73 GLY A CA 1
ATOM 554 C C . GLY A 1 73 ? 9.578 -3.655 -14.373 1.00 87.25 73 GLY A C 1
ATOM 555 O O . GLY A 1 73 ? 9.714 -4.685 -15.017 1.00 87.25 73 GLY A O 1
ATOM 556 N N . VAL A 1 74 ? 9.848 -3.612 -13.066 1.00 88.56 74 VAL A N 1
ATOM 557 C CA . VAL A 1 74 ? 10.364 -4.759 -12.311 1.00 88.56 74 VAL A CA 1
ATOM 558 C C . VAL A 1 74 ? 9.220 -5.729 -11.981 1.00 88.56 74 VAL A C 1
ATOM 560 O O . VAL A 1 74 ? 8.203 -5.267 -11.451 1.00 88.56 74 VAL A O 1
ATOM 563 N N . PRO A 1 75 ? 9.375 -7.043 -12.218 1.00 88.06 75 PRO A N 1
ATOM 564 C CA . PRO A 1 75 ? 8.371 -8.052 -11.883 1.00 88.06 75 PRO A CA 1
ATOM 565 C C . PRO A 1 75 ? 8.156 -8.188 -10.368 1.00 88.06 75 PRO A C 1
ATOM 567 O O . PRO A 1 75 ? 9.093 -8.127 -9.569 1.00 88.06 75 PRO A O 1
ATOM 570 N N . MET A 1 76 ? 6.909 -8.423 -9.953 1.00 84.75 76 MET A N 1
ATOM 571 C CA . MET A 1 76 ? 6.529 -8.662 -8.557 1.00 84.75 76 MET A CA 1
ATOM 572 C C . MET A 1 76 ? 6.761 -10.124 -8.130 1.00 84.75 76 MET A C 1
ATOM 574 O O . MET A 1 76 ? 5.847 -10.819 -7.698 1.00 84.75 76 MET A O 1
ATOM 578 N N . ASN A 1 77 ? 8.004 -10.595 -8.254 1.00 81.94 77 ASN A N 1
ATOM 579 C CA . ASN A 1 77 ? 8.419 -11.982 -7.980 1.00 81.94 77 ASN A CA 1
ATOM 580 C C . ASN A 1 77 ? 8.963 -12.222 -6.557 1.00 81.94 77 ASN A C 1
ATOM 582 O O . ASN A 1 77 ? 9.434 -13.311 -6.244 1.00 81.94 77 ASN A O 1
ATOM 586 N N . GLY A 1 78 ? 8.934 -11.205 -5.691 1.00 79.12 78 GLY A N 1
ATOM 587 C CA . GLY A 1 78 ? 9.421 -11.290 -4.309 1.00 79.12 78 GLY A CA 1
ATOM 588 C C . GLY A 1 78 ? 10.922 -11.033 -4.122 1.00 79.12 78 GLY A C 1
ATOM 589 O O . GLY A 1 78 ? 11.354 -10.860 -2.986 1.00 79.12 78 GLY A O 1
ATOM 590 N N . ARG A 1 79 ? 11.719 -10.922 -5.196 1.00 81.69 79 ARG A N 1
ATOM 591 C CA . ARG A 1 79 ? 13.140 -10.523 -5.097 1.00 81.69 79 ARG A CA 1
ATOM 592 C C . ARG A 1 79 ? 13.309 -9.048 -4.770 1.00 81.69 79 ARG A C 1
ATOM 594 O O . ARG A 1 79 ? 14.218 -8.655 -4.042 1.00 81.69 79 ARG A O 1
ATOM 601 N N . HIS A 1 80 ? 12.437 -8.224 -5.336 1.00 84.69 80 HIS A N 1
ATOM 602 C CA . HIS A 1 80 ? 12.445 -6.788 -5.126 1.00 84.69 80 HIS A CA 1
ATOM 603 C C . HIS A 1 80 ? 11.323 -6.403 -4.163 1.00 84.69 80 HIS A C 1
ATOM 605 O O . HIS A 1 80 ? 10.187 -6.835 -4.364 1.00 84.69 80 HIS A O 1
ATOM 611 N N . PRO A 1 81 ? 11.598 -5.588 -3.130 1.00 86.69 81 PRO A N 1
ATOM 612 C CA . PRO A 1 81 ? 10.556 -5.124 -2.231 1.00 86.69 81 PRO A CA 1
ATOM 613 C C . PRO A 1 81 ? 9.637 -4.122 -2.940 1.00 86.69 81 PRO A C 1
ATOM 615 O O . PRO A 1 81 ? 10.088 -3.215 -3.649 1.00 86.69 81 PRO A O 1
ATOM 618 N N . PHE A 1 82 ? 8.336 -4.278 -2.711 1.00 90.62 82 PHE A N 1
ATOM 619 C CA . PHE A 1 82 ? 7.300 -3.366 -3.187 1.00 90.62 82 PHE A CA 1
ATOM 620 C C . PHE A 1 82 ? 6.715 -2.578 -2.019 1.00 90.62 82 PHE A C 1
ATOM 622 O O . PHE A 1 82 ? 6.644 -3.058 -0.885 1.00 90.62 82 PHE A O 1
ATOM 629 N N . ARG A 1 83 ? 6.298 -1.347 -2.301 1.00 91.38 83 ARG A N 1
ATOM 630 C CA . ARG A 1 83 ? 5.686 -0.426 -1.352 1.00 91.38 83 ARG A CA 1
ATOM 631 C C . ARG A 1 83 ? 4.321 0.013 -1.885 1.00 91.38 83 ARG A C 1
ATOM 633 O O . ARG 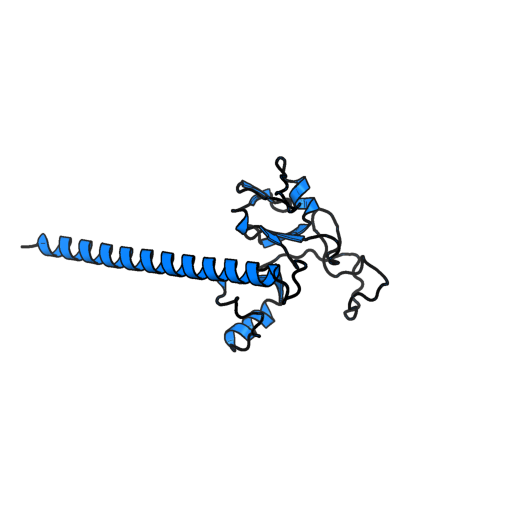A 1 83 ? 4.170 0.320 -3.065 1.00 91.38 83 ARG A O 1
ATOM 640 N N . PHE A 1 84 ? 3.335 0.035 -1.003 1.00 92.75 84 PHE A N 1
ATOM 641 C CA . PHE A 1 84 ? 1.997 0.551 -1.244 1.00 92.75 84 PHE A CA 1
ATOM 642 C C . PHE A 1 84 ? 1.857 1.942 -0.636 1.00 92.75 84 PHE A C 1
ATOM 644 O O . PHE A 1 84 ? 2.223 2.151 0.520 1.00 92.75 84 PHE A O 1
ATOM 651 N N . ILE A 1 85 ? 1.304 2.875 -1.407 1.00 92.62 85 ILE A N 1
ATOM 652 C CA . ILE A 1 85 ? 1.094 4.264 -0.997 1.00 92.62 85 ILE A CA 1
ATOM 653 C C . ILE A 1 85 ? -0.398 4.471 -0.734 1.00 92.62 85 ILE A C 1
ATOM 655 O O . ILE A 1 85 ? -1.190 4.554 -1.674 1.00 92.62 85 ILE A O 1
ATOM 659 N N . LYS A 1 86 ? -0.796 4.612 0.537 1.00 90.62 86 LYS A N 1
ATOM 660 C CA . LYS A 1 86 ? -2.219 4.759 0.913 1.00 90.62 86 LYS A CA 1
ATOM 661 C C . LYS A 1 86 ? -2.907 5.957 0.272 1.00 90.62 86 LYS A C 1
ATOM 663 O O . LYS A 1 86 ? -4.081 5.866 -0.062 1.00 90.62 86 LYS A O 1
ATOM 668 N N . ALA A 1 87 ? -2.192 7.071 0.123 1.00 88.62 87 ALA A N 1
ATOM 669 C CA . ALA A 1 87 ? -2.758 8.312 -0.404 1.00 88.62 87 ALA A CA 1
ATOM 670 C C . ALA A 1 87 ? -3.256 8.169 -1.853 1.00 88.62 87 ALA A C 1
ATOM 672 O O . ALA A 1 87 ? -4.203 8.844 -2.242 1.00 88.62 87 ALA A O 1
ATOM 673 N N . THR A 1 88 ? -2.625 7.294 -2.641 1.00 89.94 88 THR A N 1
ATOM 674 C CA . THR A 1 88 ? -2.869 7.175 -4.087 1.00 89.94 88 THR A CA 1
ATOM 675 C C . THR A 1 88 ? -3.390 5.804 -4.501 1.00 89.94 88 THR A C 1
ATOM 677 O O . THR A 1 88 ? -3.846 5.640 -5.629 1.00 89.94 88 THR A O 1
ATOM 680 N N . GLY A 1 89 ? -3.304 4.803 -3.623 1.00 90.69 89 GLY A N 1
ATOM 681 C CA . GLY A 1 89 ? -3.681 3.429 -3.944 1.00 90.69 89 GLY A CA 1
ATOM 682 C C . GLY A 1 89 ? -2.661 2.701 -4.835 1.00 90.69 89 GLY A C 1
ATOM 683 O O . GLY A 1 89 ? -2.941 1.604 -5.317 1.00 90.69 89 GLY A O 1
ATOM 684 N N . GLN A 1 90 ? -1.495 3.300 -5.095 1.00 92.06 90 GLN A N 1
ATOM 685 C CA . GLN A 1 90 ? -0.504 2.763 -6.030 1.00 92.06 90 GLN A CA 1
ATOM 686 C C . GLN A 1 90 ? 0.471 1.807 -5.342 1.00 92.06 90 GLN A C 1
ATOM 688 O O . GLN A 1 90 ? 0.935 2.060 -4.226 1.00 92.06 90 GLN A O 1
ATOM 693 N N . VAL A 1 91 ? 0.823 0.728 -6.043 1.00 92.81 91 VAL A N 1
ATOM 694 C CA . VAL A 1 91 ? 1.878 -0.211 -5.647 1.00 92.81 91 VAL A CA 1
ATOM 695 C C . VAL A 1 91 ? 3.080 -0.007 -6.562 1.00 92.81 91 VAL A C 1
ATOM 697 O O . VAL A 1 91 ? 2.989 -0.144 -7.781 1.00 92.81 91 VAL A O 1
ATOM 700 N N . VAL A 1 92 ? 4.224 0.333 -5.975 1.00 92.44 92 VAL A N 1
ATOM 701 C CA . VAL A 1 92 ? 5.459 0.655 -6.700 1.00 92.44 92 VAL A CA 1
ATOM 702 C C . VAL A 1 92 ? 6.640 -0.082 -6.085 1.00 92.44 92 VAL A C 1
ATOM 704 O O . VAL A 1 92 ? 6.614 -0.446 -4.912 1.00 92.44 92 VAL A O 1
ATOM 707 N N . SER A 1 93 ? 7.691 -0.331 -6.863 1.00 91.44 93 SER A N 1
ATOM 708 C CA . SER A 1 93 ? 8.912 -0.909 -6.307 1.00 91.44 93 SER A CA 1
ATOM 709 C C . SER A 1 93 ? 9.610 0.106 -5.400 1.00 91.44 93 SER A C 1
ATOM 711 O O . SER A 1 93 ? 9.556 1.316 -5.634 1.00 91.44 93 SER A O 1
ATOM 713 N N . GLU A 1 94 ? 10.307 -0.382 -4.376 1.00 89.00 94 GLU A N 1
ATOM 714 C CA . GLU A 1 94 ? 11.104 0.468 -3.486 1.00 89.00 94 GLU A CA 1
ATOM 715 C C . GLU A 1 94 ? 12.141 1.289 -4.264 1.00 89.00 94 GLU A C 1
ATOM 717 O O . GLU A 1 94 ? 12.334 2.467 -3.985 1.00 89.00 94 GLU A O 1
ATOM 722 N N . ARG A 1 95 ? 12.726 0.699 -5.316 1.00 87.88 95 ARG A N 1
ATOM 723 C CA . ARG A 1 95 ? 13.656 1.378 -6.228 1.00 87.88 95 ARG A CA 1
ATOM 724 C C . ARG A 1 95 ? 13.009 2.562 -6.948 1.00 87.88 95 ARG A C 1
ATOM 726 O O . ARG A 1 95 ? 13.635 3.612 -7.051 1.00 87.88 95 ARG A O 1
ATOM 733 N N . ALA A 1 96 ? 11.786 2.399 -7.457 1.00 89.44 96 ALA A N 1
ATOM 734 C CA . ALA A 1 96 ? 11.075 3.482 -8.135 1.00 89.44 96 ALA A CA 1
ATOM 735 C C . ALA A 1 96 ? 10.765 4.629 -7.169 1.00 89.44 96 ALA A C 1
ATOM 737 O O . ALA A 1 96 ? 10.979 5.793 -7.497 1.00 89.44 96 ALA A O 1
ATOM 738 N N . LEU A 1 97 ? 10.310 4.291 -5.960 1.00 88.12 97 LEU A N 1
ATOM 739 C CA . LEU A 1 97 ? 9.988 5.281 -4.937 1.00 88.12 97 LEU A CA 1
ATOM 740 C C . LEU A 1 97 ? 11.237 6.000 -4.407 1.00 88.12 97 LEU A C 1
ATOM 742 O O . LEU A 1 97 ? 11.196 7.191 -4.116 1.00 88.12 97 LEU A O 1
ATOM 746 N N . GLN A 1 98 ? 12.361 5.291 -4.319 1.00 85.19 98 GLN A N 1
ATOM 747 C CA . GLN A 1 98 ? 13.650 5.871 -3.968 1.00 85.19 98 GLN A CA 1
ATOM 748 C C . GLN A 1 98 ? 14.122 6.859 -5.041 1.00 85.19 98 GLN A C 1
ATOM 750 O O . GLN A 1 98 ? 14.562 7.955 -4.702 1.00 85.19 98 GLN A O 1
ATOM 755 N N . ALA A 1 99 ? 14.018 6.488 -6.320 1.00 84.38 99 ALA A N 1
ATOM 756 C CA . ALA A 1 99 ? 14.444 7.333 -7.432 1.00 84.38 99 ALA A CA 1
ATOM 757 C C . ALA A 1 99 ? 13.637 8.638 -7.531 1.00 84.38 99 ALA A C 1
ATOM 759 O O . ALA A 1 99 ? 14.190 9.657 -7.932 1.00 84.38 99 ALA A O 1
ATOM 760 N N . SER A 1 100 ? 12.361 8.635 -7.126 1.00 80.38 100 SER A N 1
ATOM 761 C CA . SER A 1 100 ? 11.541 9.854 -7.083 1.00 80.38 100 SER A CA 1
ATOM 762 C C . SER A 1 100 ? 11.775 10.718 -5.842 1.00 80.38 100 SER A C 1
ATOM 764 O O . SER A 1 100 ? 11.251 11.828 -5.758 1.00 80.38 100 SER A O 1
ATOM 766 N N . SER A 1 101 ? 12.558 10.241 -4.873 1.00 71.19 101 SER A N 1
ATOM 767 C CA . SER A 1 101 ? 12.865 10.976 -3.648 1.00 71.19 101 SER A CA 1
ATOM 768 C C . SER A 1 101 ? 14.260 11.592 -3.709 1.00 71.19 101 SER A C 1
ATOM 770 O O . SER A 1 101 ? 15.270 10.894 -3.661 1.00 71.19 101 SER A O 1
ATOM 772 N N . ALA A 1 102 ? 14.329 12.922 -3.750 1.00 63.94 102 ALA A N 1
ATOM 773 C CA . ALA A 1 102 ? 15.605 13.637 -3.658 1.00 63.94 102 ALA A CA 1
ATOM 774 C C . ALA A 1 102 ? 16.295 13.438 -2.288 1.00 63.94 102 ALA A C 1
ATOM 776 O O . ALA A 1 102 ? 17.505 13.595 -2.161 1.00 63.94 102 ALA A O 1
ATOM 777 N N . GLU A 1 103 ? 15.528 13.064 -1.258 1.00 64.25 103 GLU A N 1
ATOM 778 C CA . GLU A 1 103 ? 15.979 12.935 0.131 1.00 64.25 103 GLU A CA 1
ATOM 779 C C . GLU A 1 103 ? 15.947 11.492 0.653 1.00 64.25 103 GLU A C 1
ATOM 781 O O . GLU A 1 103 ? 15.721 11.266 1.845 1.00 64.25 103 GLU A O 1
ATOM 786 N N . ALA A 1 104 ? 16.142 10.509 -0.224 1.00 63.38 104 ALA A N 1
ATOM 787 C CA . ALA A 1 104 ? 16.102 9.099 0.138 1.00 63.38 104 ALA A CA 1
ATOM 788 C C . ALA A 1 104 ? 17.121 8.787 1.261 1.00 63.38 104 ALA A C 1
ATOM 790 O O . ALA A 1 104 ? 18.320 8.655 1.011 1.00 63.38 104 ALA A O 1
ATOM 791 N N . ARG A 1 105 ? 16.661 8.651 2.513 1.00 68.25 105 ARG A N 1
ATOM 792 C CA . ARG A 1 105 ? 17.512 8.329 3.672 1.00 68.25 105 ARG A CA 1
ATOM 793 C C . ARG A 1 105 ? 17.295 6.884 4.101 1.00 68.25 105 ARG A C 1
ATOM 795 O O . ARG A 1 105 ? 16.165 6.413 4.162 1.00 68.25 105 ARG A O 1
ATOM 802 N N . ARG A 1 106 ? 18.378 6.187 4.447 1.00 72.12 106 ARG A N 1
ATOM 803 C CA . ARG A 1 106 ? 18.299 4.881 5.115 1.00 72.12 106 ARG A CA 1
ATOM 804 C C . ARG A 1 106 ? 18.271 5.069 6.625 1.00 72.12 106 ARG A C 1
ATOM 806 O O . ARG A 1 106 ? 19.010 5.896 7.160 1.00 72.12 106 ARG A O 1
ATOM 813 N N . LYS A 1 107 ? 17.447 4.279 7.307 1.00 72.62 107 LYS A N 1
ATOM 814 C CA . LYS A 1 107 ? 17.495 4.120 8.761 1.00 72.62 107 LYS A CA 1
ATOM 815 C C . LYS A 1 107 ? 18.719 3.282 9.156 1.00 72.62 107 LYS A C 1
ATOM 817 O O . LYS A 1 107 ? 19.204 2.479 8.347 1.00 72.62 107 LYS A O 1
ATOM 822 N N . PRO A 1 108 ? 19.209 3.413 10.401 1.00 60.31 108 PRO A N 1
ATOM 823 C CA . PRO A 1 108 ? 20.110 2.421 10.981 1.00 60.31 108 PRO A CA 1
ATOM 824 C C . PRO A 1 108 ? 19.451 1.036 10.880 1.00 60.31 108 PRO A C 1
ATOM 826 O O . PRO A 1 108 ? 18.314 0.874 11.315 1.00 60.31 108 PRO A O 1
ATOM 829 N N . GLY A 1 109 ? 20.121 0.069 10.246 1.00 61.56 109 GLY A N 1
ATOM 830 C CA . GLY A 1 109 ? 19.539 -1.246 9.924 1.00 61.56 109 GLY A CA 1
ATOM 831 C C . GLY A 1 109 ? 19.131 -1.446 8.457 1.00 61.56 109 GLY A C 1
ATOM 832 O O . GLY A 1 109 ? 18.694 -2.531 8.094 1.00 61.56 109 GLY A O 1
ATOM 833 N N . GLY A 1 110 ? 19.315 -0.442 7.592 1.00 66.44 110 GLY A N 1
ATOM 834 C CA . GLY A 1 110 ? 19.272 -0.609 6.132 1.00 66.44 110 GLY A CA 1
ATOM 835 C C . GLY A 1 110 ? 17.903 -0.430 5.472 1.00 66.44 110 GLY A C 1
ATOM 836 O O . GLY A 1 110 ? 17.846 -0.355 4.246 1.00 66.44 110 GLY A O 1
ATOM 837 N N . GLU A 1 111 ? 16.822 -0.298 6.244 1.00 69.00 111 GLU A N 1
ATOM 838 C CA . GLU A 1 111 ? 15.494 0.005 5.700 1.00 69.00 111 GLU A CA 1
ATOM 839 C C . GLU A 1 111 ? 15.374 1.480 5.272 1.00 69.00 111 GLU A C 1
ATOM 841 O O . GLU A 1 111 ? 15.923 2.380 5.915 1.00 69.00 111 GLU A O 1
ATOM 846 N N . TYR A 1 112 ? 14.663 1.736 4.171 1.00 75.00 112 TYR A N 1
ATOM 847 C CA . TYR A 1 112 ? 14.385 3.089 3.691 1.00 75.00 112 TYR A CA 1
ATOM 848 C C . TYR A 1 112 ? 13.416 3.844 4.607 1.00 75.00 112 TYR A C 1
ATOM 850 O O . TYR A 1 112 ? 12.376 3.312 4.992 1.00 75.00 112 TYR A O 1
ATOM 858 N N . ALA A 1 113 ? 13.754 5.098 4.919 1.00 76.44 113 ALA A N 1
ATOM 859 C CA . ALA A 1 113 ? 12.868 6.047 5.582 1.00 76.44 113 ALA A CA 1
ATOM 860 C C . ALA A 1 113 ? 12.149 6.915 4.546 1.00 76.44 113 ALA A C 1
ATOM 862 O O . ALA A 1 113 ? 12.794 7.485 3.662 1.00 76.44 113 ALA A O 1
ATOM 863 N N . TRP A 1 114 ? 10.837 7.072 4.708 1.00 78.62 114 TRP A N 1
ATOM 864 C CA . TRP A 1 114 ? 10.004 7.925 3.856 1.00 78.62 114 TRP A CA 1
ATOM 865 C C . TRP A 1 114 ? 9.497 9.126 4.649 1.00 78.62 114 TRP A C 1
ATOM 867 O O . TRP A 1 114 ? 9.247 9.020 5.848 1.00 78.62 114 TRP A O 1
ATOM 877 N N . LYS A 1 115 ? 9.345 10.281 3.997 1.00 76.69 115 LYS A N 1
ATOM 878 C CA . LYS A 1 115 ? 8.858 11.510 4.639 1.00 76.69 115 LYS A CA 1
ATOM 879 C C . LYS A 1 115 ? 7.521 11.950 4.058 1.00 76.69 115 LYS A C 1
ATOM 881 O O . LYS A 1 115 ? 7.258 11.766 2.869 1.00 76.69 115 LYS A O 1
ATOM 886 N N . ALA A 1 116 ? 6.734 12.619 4.897 1.00 77.94 116 ALA A N 1
ATOM 887 C CA . ALA A 1 116 ? 5.552 13.339 4.448 1.00 77.94 116 ALA A CA 1
ATOM 888 C C . ALA A 1 116 ? 5.926 14.429 3.437 1.00 77.94 116 ALA A C 1
ATOM 890 O O . ALA A 1 116 ? 6.894 15.161 3.643 1.00 77.94 116 ALA A O 1
ATOM 891 N N . GLY A 1 117 ? 5.159 14.517 2.349 1.00 77.69 117 GLY A N 1
ATOM 892 C CA . GLY A 1 117 ? 5.395 15.472 1.263 1.00 77.69 117 GLY A CA 1
ATOM 893 C C . GLY A 1 117 ? 6.327 14.984 0.149 1.00 77.69 117 GLY A C 1
ATOM 894 O O . GLY A 1 117 ? 6.505 15.705 -0.826 1.00 77.69 117 GLY A O 1
ATOM 895 N N . GLN A 1 118 ? 6.886 13.770 0.239 1.00 83.56 118 GLN A N 1
ATOM 896 C CA . GLN A 1 118 ? 7.551 13.137 -0.907 1.00 83.56 118 GLN A CA 1
ATOM 897 C C . GLN A 1 118 ? 6.554 12.930 -2.058 1.00 83.56 118 GLN A C 1
ATOM 899 O O . GLN A 1 118 ? 5.362 12.807 -1.814 1.00 83.56 118 GLN A O 1
ATOM 904 N N . THR A 1 119 ? 7.015 12.839 -3.302 1.00 87.88 119 THR A N 1
ATOM 905 C CA . THR A 1 119 ? 6.141 12.691 -4.474 1.00 87.88 119 THR A CA 1
ATOM 906 C C . THR A 1 119 ? 5.974 11.231 -4.910 1.00 87.88 119 THR A C 1
ATOM 908 O O . THR A 1 119 ? 6.947 10.474 -5.005 1.00 87.88 119 THR A O 1
ATOM 911 N N . CYS A 1 120 ? 4.731 10.827 -5.195 1.00 86.81 120 CYS A N 1
ATOM 912 C CA . CYS A 1 120 ? 4.418 9.514 -5.755 1.00 86.81 120 CYS A CA 1
ATOM 913 C C . CYS A 1 120 ? 4.942 9.424 -7.198 1.00 86.81 120 CYS A C 1
ATOM 915 O O . CYS A 1 120 ? 4.598 10.281 -8.007 1.00 86.81 120 CYS A O 1
ATOM 917 N N . PRO A 1 121 ? 5.697 8.376 -7.571 1.00 88.00 121 PRO A N 1
ATOM 918 C CA . PRO A 1 121 ? 6.293 8.286 -8.905 1.00 88.00 121 PRO A CA 1
ATOM 919 C C . PRO A 1 121 ? 5.285 7.978 -10.027 1.00 88.00 121 PRO A C 1
ATOM 921 O O . PRO A 1 121 ? 5.665 7.990 -11.189 1.00 88.00 121 PRO A O 1
ATOM 924 N N . VAL A 1 122 ? 4.026 7.662 -9.697 1.00 89.06 122 VAL A N 1
ATOM 925 C CA . VAL A 1 122 ? 2.972 7.356 -10.685 1.00 89.06 122 VAL A CA 1
ATOM 926 C C . VAL A 1 122 ? 2.004 8.524 -10.858 1.00 89.06 122 VAL A C 1
ATOM 928 O O . VAL A 1 122 ? 1.647 8.860 -11.978 1.00 89.06 122 VAL A O 1
ATOM 931 N N . THR A 1 123 ? 1.545 9.120 -9.755 1.00 87.44 123 THR A N 1
ATOM 932 C CA . THR A 1 123 ? 0.472 10.131 -9.778 1.00 87.44 123 THR A CA 1
ATOM 933 C C . THR A 1 123 ? 0.940 11.531 -9.403 1.00 87.44 123 THR A C 1
ATOM 935 O O . THR A 1 123 ? 0.107 12.425 -9.312 1.00 87.44 123 THR A O 1
ATOM 938 N N . GLU A 1 124 ? 2.223 11.708 -9.073 1.00 85.94 124 GLU A N 1
ATOM 939 C CA . GLU A 1 124 ? 2.828 12.967 -8.605 1.00 85.94 124 GLU A CA 1
ATOM 940 C C . GLU A 1 124 ? 2.185 13.590 -7.349 1.00 85.94 124 GLU A C 1
ATOM 942 O O . GLU A 1 124 ? 2.550 14.676 -6.903 1.00 85.94 124 GLU A O 1
ATOM 947 N N . ALA A 1 125 ? 1.254 12.880 -6.716 1.00 86.31 125 ALA A N 1
ATOM 948 C CA . ALA A 1 125 ? 0.619 13.326 -5.489 1.00 86.31 125 ALA A CA 1
ATOM 949 C C . ALA A 1 125 ? 1.597 13.234 -4.303 1.00 86.31 125 ALA A C 1
ATOM 951 O O . ALA A 1 125 ? 2.423 12.308 -4.258 1.00 86.31 125 ALA A O 1
ATOM 952 N N . PRO A 1 126 ? 1.489 14.141 -3.316 1.00 87.00 126 PRO A N 1
ATOM 953 C CA . PRO A 1 126 ? 2.293 14.067 -2.109 1.00 87.00 126 PRO A CA 1
ATOM 954 C C . PRO A 1 126 ? 1.929 12.823 -1.290 1.00 87.00 126 PRO A C 1
ATOM 956 O O . PRO A 1 126 ? 0.758 12.496 -1.081 1.00 87.00 126 PRO A O 1
ATOM 959 N N . LEU A 1 127 ? 2.952 12.133 -0.804 1.00 86.69 127 LEU A N 1
ATOM 960 C CA . LEU A 1 127 ? 2.841 11.046 0.146 1.00 86.69 127 LEU A CA 1
ATOM 961 C C . LEU A 1 127 ? 2.376 11.591 1.499 1.00 86.69 127 LEU A C 1
ATOM 963 O O . LEU A 1 127 ? 2.752 12.691 1.920 1.00 86.69 127 LEU A O 1
ATOM 967 N N . GLY A 1 128 ? 1.571 10.771 2.176 1.00 83.44 128 GLY A N 1
ATOM 968 C CA . GLY A 1 128 ? 1.182 10.977 3.566 1.00 83.44 128 GLY A CA 1
ATOM 969 C C . GLY A 1 128 ? 2.345 10.749 4.529 1.00 83.44 128 GLY A C 1
ATOM 970 O O . GLY A 1 128 ? 3.514 10.865 4.166 1.00 83.44 128 GLY A O 1
ATOM 971 N N . ALA A 1 129 ? 2.030 10.418 5.775 1.00 84.81 129 ALA A N 1
ATOM 972 C CA . ALA A 1 129 ? 3.061 10.137 6.765 1.00 84.81 129 ALA A CA 1
ATOM 973 C C . ALA A 1 129 ? 3.863 8.873 6.396 1.00 84.81 129 ALA A C 1
ATOM 975 O O . ALA A 1 129 ? 3.468 8.101 5.520 1.00 84.81 129 ALA A O 1
ATOM 976 N N . GLU A 1 130 ? 4.990 8.631 7.066 1.00 81.75 130 GLU A N 1
ATOM 977 C CA . GLU A 1 130 ? 5.809 7.440 6.800 1.00 81.75 130 GLU A CA 1
ATOM 978 C C . GLU A 1 130 ? 4.990 6.142 6.949 1.00 81.75 130 GLU A C 1
ATOM 980 O O . GLU A 1 130 ? 5.145 5.196 6.180 1.00 81.75 130 GLU A O 1
ATOM 985 N N . GLU A 1 131 ? 4.041 6.122 7.885 1.00 81.69 131 GLU A N 1
ATOM 986 C CA . GLU A 1 131 ? 3.156 4.988 8.164 1.00 81.69 131 GLU A CA 1
ATOM 987 C C . GLU A 1 131 ? 2.094 4.736 7.080 1.00 81.69 131 GLU A C 1
ATOM 989 O O . GLU A 1 131 ? 1.350 3.743 7.139 1.00 81.69 131 GLU A O 1
ATOM 994 N N . ASP A 1 132 ? 1.989 5.647 6.114 1.00 86.62 132 ASP A N 1
ATOM 995 C CA . ASP A 1 132 ? 1.127 5.524 4.945 1.00 86.62 132 ASP A CA 1
ATOM 996 C C . ASP A 1 132 ? 1.834 4.837 3.766 1.00 86.62 132 ASP A C 1
ATOM 998 O O . ASP A 1 132 ? 1.183 4.526 2.764 1.00 86.62 132 ASP A O 1
ATOM 1002 N N . VAL A 1 133 ? 3.133 4.540 3.909 1.00 89.00 133 VAL A N 1
ATOM 1003 C CA . VAL A 1 133 ? 3.928 3.732 2.978 1.00 89.00 133 VAL A CA 1
ATOM 1004 C C . VAL A 1 133 ? 4.122 2.335 3.556 1.00 89.00 133 VAL A C 1
ATOM 1006 O O . VAL A 1 133 ? 4.950 2.104 4.435 1.00 89.00 133 VAL A O 1
ATOM 1009 N N . ILE A 1 134 ? 3.354 1.371 3.057 1.00 89.19 134 ILE A N 1
ATOM 1010 C CA . ILE A 1 134 ? 3.359 -0.003 3.573 1.00 89.19 134 ILE A CA 1
ATOM 1011 C C . ILE A 1 134 ? 4.243 -0.889 2.702 1.00 89.19 134 ILE A C 1
ATOM 1013 O O . ILE A 1 134 ? 4.165 -0.836 1.479 1.00 89.19 134 ILE A O 1
ATOM 1017 N N . LYS A 1 135 ? 5.057 -1.755 3.311 1.00 88.50 135 LYS A N 1
ATOM 1018 C CA . LYS A 1 135 ? 5.765 -2.819 2.587 1.00 88.50 135 LYS A CA 1
ATOM 1019 C C . LYS A 1 135 ? 4.790 -3.910 2.164 1.00 88.50 135 LYS A C 1
ATOM 1021 O O . LYS A 1 135 ? 4.171 -4.514 3.028 1.00 88.50 135 LYS A O 1
ATOM 1026 N N . ILE A 1 136 ? 4.684 -4.188 0.869 1.00 88.62 136 ILE A N 1
ATOM 1027 C CA . ILE A 1 136 ? 3.883 -5.313 0.382 1.00 88.62 136 ILE A CA 1
ATOM 1028 C C . ILE A 1 136 ? 4.693 -6.601 0.470 1.00 88.62 136 ILE A C 1
ATOM 1030 O O . ILE A 1 136 ? 5.870 -6.606 0.105 1.00 88.62 136 ILE A O 1
ATOM 1034 N N . ASN A 1 137 ? 4.049 -7.679 0.933 1.00 77.50 137 ASN A N 1
ATOM 1035 C CA . ASN A 1 137 ? 4.650 -9.006 1.086 1.00 77.50 137 ASN A CA 1
ATOM 1036 C C . ASN A 1 137 ? 6.010 -8.936 1.793 1.00 77.50 137 ASN A C 1
ATOM 1038 O O . ASN A 1 137 ? 7.005 -9.486 1.321 1.00 77.50 137 ASN A O 1
ATOM 1042 N N . GLY A 1 138 ? 6.073 -8.204 2.913 1.00 65.19 138 GLY A N 1
ATOM 1043 C CA . GLY A 1 138 ? 7.255 -8.238 3.766 1.00 65.19 138 GLY A CA 1
ATOM 1044 C C . GLY A 1 138 ? 7.616 -9.689 4.085 1.00 65.19 138 GLY A C 1
ATOM 1045 O O . GLY A 1 138 ? 6.727 -10.512 4.294 1.00 65.19 138 GLY A O 1
ATOM 1046 N N . THR A 1 139 ? 8.911 -10.001 4.107 1.00 54.50 139 THR A N 1
ATOM 1047 C CA . THR A 1 139 ? 9.474 -11.321 4.438 1.00 54.50 139 THR A CA 1
ATOM 1048 C C . THR A 1 139 ? 9.287 -11.664 5.915 1.00 54.50 139 THR A C 1
ATOM 1050 O O . THR A 1 139 ? 10.225 -12.127 6.547 1.00 54.50 139 THR A O 1
ATOM 1053 N N . TYR A 1 140 ? 8.123 -11.374 6.482 1.00 51.25 140 TYR A N 1
ATOM 1054 C CA . TYR A 1 140 ? 7.747 -11.779 7.819 1.00 51.25 140 TYR A CA 1
ATOM 1055 C C . TYR A 1 140 ? 7.093 -13.151 7.680 1.00 51.25 140 TYR A C 1
ATOM 1057 O O . TYR A 1 140 ? 5.908 -13.218 7.327 1.00 51.25 140 TYR A O 1
ATOM 1065 N N . PRO A 1 141 ? 7.817 -14.268 7.899 1.00 47.91 141 PRO A N 1
ATOM 1066 C CA . PRO A 1 141 ? 7.165 -15.474 8.359 1.00 47.91 141 PRO A CA 1
ATOM 1067 C C . PRO A 1 141 ? 6.161 -15.067 9.431 1.00 47.91 141 PRO A C 1
ATOM 1069 O O . PRO A 1 141 ? 6.494 -14.319 10.345 1.00 47.91 141 PRO A O 1
ATOM 1072 N N . HIS A 1 142 ? 4.927 -15.532 9.294 1.00 49.75 142 HIS A N 1
ATOM 1073 C CA . HIS A 1 142 ? 3.829 -15.242 10.212 1.00 49.75 142 HIS A CA 1
ATOM 1074 C C . HIS A 1 142 ? 4.228 -15.390 11.702 1.00 49.75 142 HIS A C 1
ATOM 1076 O O . HIS A 1 142 ? 3.695 -14.682 12.558 1.00 49.75 142 HIS A O 1
ATOM 1082 N N . ASP A 1 143 ? 5.206 -16.259 11.978 1.00 49.06 143 ASP A N 1
ATOM 1083 C CA . ASP A 1 143 ? 5.710 -16.627 13.301 1.00 49.06 143 ASP A CA 1
ATOM 1084 C C . ASP A 1 143 ? 7.055 -15.997 13.698 1.00 49.06 143 ASP A C 1
ATOM 1086 O O . ASP A 1 143 ? 7.590 -16.322 14.766 1.00 49.06 143 ASP A O 1
ATOM 1090 N N . ASP A 1 144 ? 7.633 -15.110 12.887 1.00 59.31 144 ASP A N 1
ATOM 1091 C CA . ASP A 1 144 ? 8.859 -14.419 13.272 1.00 59.31 144 ASP A CA 1
ATOM 1092 C C . ASP A 1 144 ? 8.582 -13.270 14.264 1.00 59.31 144 ASP A C 1
ATOM 1094 O O . ASP A 1 144 ? 7.469 -12.750 14.403 1.00 59.31 144 ASP A O 1
ATOM 1098 N N . MET A 1 145 ? 9.609 -12.896 15.035 1.00 57.53 145 MET A N 1
ATOM 1099 C CA . MET A 1 145 ? 9.489 -11.838 16.047 1.00 57.53 145 MET A CA 1
ATOM 1100 C C . MET A 1 145 ? 9.033 -10.514 15.426 1.00 57.53 145 MET A C 1
ATOM 1102 O O . MET A 1 145 ? 8.243 -9.789 16.023 1.00 57.53 145 MET A O 1
ATOM 1106 N N . ALA A 1 146 ? 9.482 -10.219 14.210 1.00 61.50 146 ALA A N 1
ATOM 1107 C CA . ALA A 1 146 ? 9.249 -8.936 13.575 1.00 61.50 146 ALA A CA 1
ATOM 1108 C C . ALA A 1 146 ? 7.823 -8.809 12.987 1.00 61.50 146 ALA A C 1
ATOM 1110 O O . ALA A 1 146 ? 7.239 -7.719 12.990 1.00 61.50 146 ALA A O 1
ATOM 1111 N N . GLY A 1 147 ? 7.211 -9.922 12.575 1.00 61.75 147 GLY A N 1
ATOM 1112 C CA . GLY A 1 147 ? 5.801 -10.031 12.216 1.00 61.75 147 GLY A CA 1
ATOM 1113 C C . GLY A 1 147 ? 4.891 -9.861 13.432 1.00 61.75 147 GLY A C 1
ATOM 1114 O O . GLY A 1 147 ? 3.925 -9.092 13.371 1.00 61.75 147 GLY A O 1
ATOM 1115 N N . ARG A 1 148 ? 5.241 -10.487 14.568 1.00 64.81 148 ARG A N 1
ATOM 1116 C CA . ARG A 1 148 ? 4.548 -10.273 15.854 1.00 64.81 148 ARG A CA 1
ATOM 1117 C C . ARG A 1 148 ? 4.631 -8.820 16.318 1.00 64.81 148 ARG A C 1
ATOM 1119 O O . ARG A 1 148 ? 3.599 -8.222 16.611 1.00 64.81 148 ARG A O 1
ATOM 1126 N N . GLU A 1 149 ? 5.817 -8.217 16.294 1.00 73.00 149 GLU A N 1
ATOM 1127 C CA . GLU A 1 149 ? 6.005 -6.809 16.665 1.00 73.00 149 GLU A CA 1
ATOM 1128 C C . GLU A 1 149 ? 5.200 -5.853 15.778 1.00 73.00 149 GLU A C 1
ATOM 1130 O O . GLU A 1 149 ? 4.630 -4.873 16.259 1.00 73.00 149 GLU A O 1
ATOM 1135 N N . SER A 1 150 ? 5.146 -6.114 14.470 1.00 70.88 150 SER A N 1
ATOM 1136 C CA . SER A 1 150 ? 4.390 -5.282 13.527 1.00 70.88 150 SER A CA 1
ATOM 1137 C C . SER A 1 150 ? 2.884 -5.346 13.793 1.00 70.88 150 SER A C 1
ATOM 1139 O O . SER A 1 150 ? 2.197 -4.322 13.724 1.00 70.88 150 SER A O 1
ATOM 1141 N N . ARG A 1 151 ? 2.371 -6.528 14.160 1.00 73.31 151 ARG A N 1
ATOM 1142 C CA . ARG A 1 151 ? 0.978 -6.717 14.588 1.00 73.31 151 ARG A CA 1
ATOM 1143 C C . ARG A 1 151 ? 0.683 -6.004 15.892 1.00 73.31 151 ARG A C 1
ATOM 1145 O O . ARG A 1 151 ? -0.272 -5.238 15.942 1.00 73.31 151 ARG A O 1
ATOM 1152 N N . GLU A 1 152 ? 1.530 -6.174 16.898 1.00 78.06 152 GLU A N 1
ATOM 1153 C CA . GLU A 1 152 ? 1.363 -5.517 18.194 1.00 78.06 152 GLU A CA 1
ATOM 1154 C C . GLU A 1 152 ? 1.376 -3.985 18.048 1.00 78.06 152 GLU A C 1
ATOM 1156 O O . GLU A 1 152 ? 0.499 -3.291 18.567 1.00 78.06 152 GLU A O 1
ATOM 1161 N N . LYS A 1 153 ? 2.294 -3.437 17.239 1.00 81.31 153 LYS A N 1
ATOM 1162 C CA . LYS A 1 153 ? 2.335 -2.000 16.909 1.00 81.31 153 LYS A CA 1
ATOM 1163 C C . LYS A 1 153 ? 1.052 -1.536 16.218 1.00 81.31 153 LYS A C 1
ATOM 1165 O O . LYS A 1 153 ? 0.540 -0.453 16.526 1.00 81.31 153 LYS A O 1
ATOM 1170 N N . LEU A 1 154 ? 0.515 -2.332 15.290 1.00 78.69 154 LEU A N 1
ATOM 1171 C CA . LEU A 1 154 ? -0.756 -2.031 14.634 1.00 78.69 154 LEU A CA 1
ATOM 1172 C C . LEU A 1 154 ? -1.913 -2.045 15.640 1.00 78.69 154 LEU A C 1
ATOM 1174 O O . LEU A 1 154 ? -2.701 -1.099 15.667 1.00 78.69 154 LEU A O 1
ATOM 1178 N N . GLU A 1 155 ? -2.003 -3.070 16.482 1.00 81.38 155 GLU A N 1
ATOM 1179 C CA . GLU A 1 155 ? -3.039 -3.203 17.506 1.00 81.38 155 GLU A CA 1
ATOM 1180 C C . GLU A 1 155 ? -2.999 -2.042 18.496 1.00 81.38 155 GLU A C 1
ATOM 1182 O O . GLU A 1 155 ? -4.019 -1.377 18.701 1.00 81.38 155 GLU A O 1
ATOM 1187 N N . HIS A 1 156 ? -1.818 -1.705 19.017 1.00 79.88 156 HIS A N 1
ATOM 1188 C CA . HIS A 1 156 ? -1.627 -0.566 19.909 1.00 79.88 156 HIS A CA 1
ATOM 1189 C C . HIS A 1 156 ? -2.085 0.743 19.249 1.00 79.88 156 HIS A C 1
ATOM 1191 O O . HIS A 1 156 ? -2.793 1.554 19.853 1.00 79.88 156 HIS A O 1
ATOM 1197 N N . ARG A 1 157 ? -1.777 0.932 17.960 1.00 81.06 157 ARG A N 1
ATOM 1198 C CA . ARG A 1 157 ? -2.229 2.096 17.186 1.00 81.06 157 ARG A CA 1
ATOM 1199 C C . ARG A 1 157 ? -3.745 2.117 16.996 1.00 81.06 157 ARG A C 1
ATOM 1201 O O . ARG A 1 157 ? -4.354 3.185 17.084 1.00 81.06 157 ARG A O 1
ATOM 1208 N N . LEU A 1 158 ? -4.374 0.974 16.733 1.00 82.75 158 LEU A N 1
ATOM 1209 C CA . LEU A 1 158 ? -5.829 0.875 16.600 1.00 82.75 158 LEU A CA 1
ATOM 1210 C C . LEU A 1 158 ? -6.527 1.157 17.934 1.00 82.75 158 LEU A C 1
ATOM 1212 O O . LEU A 1 158 ? -7.529 1.877 17.951 1.00 82.75 158 LEU A O 1
ATOM 1216 N N . VAL A 1 159 ? -5.989 0.655 19.046 1.00 82.56 159 VAL A N 1
ATOM 1217 C CA . VAL A 1 159 ? -6.485 0.935 20.400 1.00 82.56 159 VAL A CA 1
ATOM 1218 C C . VAL A 1 159 ? -6.342 2.422 20.725 1.00 82.56 159 VAL A C 1
ATOM 1220 O O . VAL A 1 159 ? -7.327 3.044 21.126 1.00 82.56 159 VAL A O 1
ATOM 1223 N N . ALA A 1 160 ? -5.184 3.029 20.453 1.00 83.00 160 ALA A N 1
ATOM 1224 C CA . ALA A 1 160 ? -4.957 4.460 20.654 1.00 83.00 160 ALA A CA 1
ATOM 1225 C C . ALA A 1 160 ? -5.909 5.323 19.806 1.00 83.00 160 ALA A C 1
ATOM 1227 O O . ALA A 1 160 ? -6.536 6.251 20.320 1.00 83.00 160 ALA A O 1
ATOM 1228 N N . LYS A 1 161 ? -6.111 4.983 18.523 1.00 81.56 161 LYS A N 1
ATOM 1229 C CA . LYS A 1 161 ? -7.074 5.672 17.642 1.00 81.56 161 LYS A CA 1
ATOM 1230 C C . LYS A 1 161 ? -8.513 5.526 18.146 1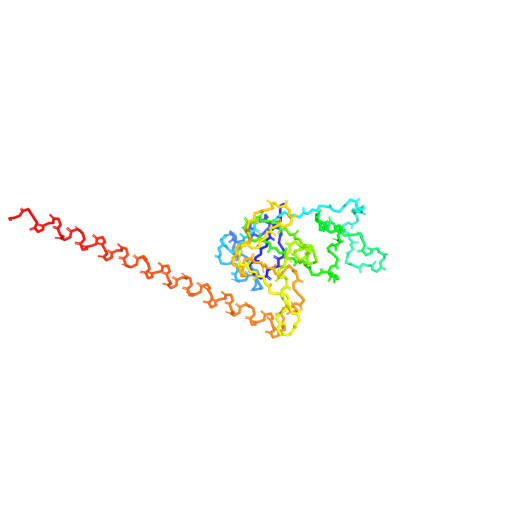.00 81.56 161 LYS A C 1
ATOM 1232 O O . LYS A 1 161 ? -9.266 6.500 18.127 1.00 81.56 161 LYS A O 1
ATOM 1237 N N . LYS A 1 162 ? -8.902 4.339 18.626 1.00 81.19 162 LYS A N 1
ATOM 1238 C CA . LYS A 1 162 ? -10.222 4.098 19.235 1.00 81.19 162 LYS A CA 1
ATOM 1239 C C . LYS A 1 162 ? -10.397 4.908 20.525 1.00 81.19 162 LYS A C 1
ATOM 1241 O O . LYS A 1 162 ? -11.456 5.507 20.711 1.00 81.19 162 LYS A O 1
ATOM 1246 N N . ALA A 1 163 ? -9.382 4.971 21.386 1.00 81.94 163 ALA A N 1
ATOM 1247 C CA . ALA A 1 163 ? -9.398 5.772 22.610 1.00 81.94 163 ALA A CA 1
ATOM 1248 C C . ALA A 1 163 ? -9.519 7.274 22.302 1.00 81.94 163 ALA A C 1
ATOM 1250 O O . ALA A 1 163 ? -10.398 7.942 22.846 1.00 81.94 163 ALA A O 1
ATOM 1251 N N . ALA A 1 164 ? -8.731 7.784 21.350 1.00 82.75 164 ALA A N 1
ATOM 1252 C CA . ALA A 1 164 ? -8.800 9.174 20.901 1.00 82.75 164 ALA A CA 1
ATOM 1253 C C . ALA A 1 164 ? -10.166 9.524 20.282 1.00 82.75 164 ALA A C 1
ATOM 1255 O O . ALA A 1 164 ? -10.725 10.585 20.562 1.00 82.75 164 ALA A O 1
ATOM 1256 N N . ALA A 1 165 ? -10.753 8.625 19.484 1.00 82.31 165 ALA A N 1
ATOM 1257 C CA . ALA A 1 165 ? -12.093 8.811 18.926 1.00 82.31 165 ALA A CA 1
ATOM 1258 C C . ALA A 1 165 ? -13.181 8.838 20.018 1.00 82.31 165 ALA A C 1
ATOM 1260 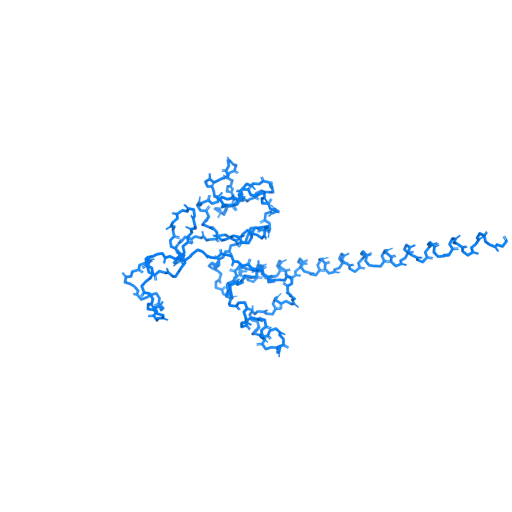O O . ALA A 1 165 ? -14.090 9.669 19.961 1.00 82.31 165 ALA A O 1
ATOM 1261 N N . LYS A 1 166 ? -13.077 7.972 21.039 1.00 82.19 166 LYS A N 1
ATOM 1262 C CA . LYS A 1 166 ? -13.982 7.976 22.203 1.00 82.19 166 LYS A CA 1
ATOM 1263 C C . LYS A 1 166 ? -13.861 9.270 23.011 1.00 82.19 166 LYS A C 1
ATOM 1265 O O . LYS A 1 166 ? -14.888 9.846 23.363 1.00 82.19 166 LYS A O 1
ATOM 1270 N N . ALA A 1 167 ? -12.641 9.752 23.251 1.00 81.25 167 ALA A N 1
ATOM 1271 C CA . ALA A 1 167 ? -12.395 11.013 23.949 1.00 81.25 167 ALA A CA 1
ATOM 1272 C C . ALA A 1 167 ? -12.995 12.210 23.189 1.00 81.25 167 ALA A C 1
ATOM 1274 O O . ALA A 1 167 ? -13.734 12.995 23.779 1.00 81.25 167 ALA A O 1
ATOM 1275 N N . LYS A 1 168 ? -12.788 12.289 21.864 1.00 80.38 168 LYS A N 1
ATOM 1276 C CA . LYS A 1 168 ? -13.408 13.319 21.009 1.00 80.38 168 LYS A CA 1
ATOM 1277 C C . LYS A 1 168 ? -14.938 13.279 21.061 1.00 80.38 168 LYS A C 1
ATOM 1279 O O . LYS A 1 168 ? -15.571 14.324 21.168 1.00 80.38 168 LYS A O 1
ATOM 1284 N N . LYS A 1 169 ? -15.544 12.086 21.042 1.00 77.69 169 LYS A N 1
ATOM 1285 C CA . LYS A 1 169 ? -17.006 11.932 21.144 1.00 77.69 169 LYS A CA 1
ATOM 1286 C C . LYS A 1 169 ? -17.542 12.352 22.519 1.00 77.69 16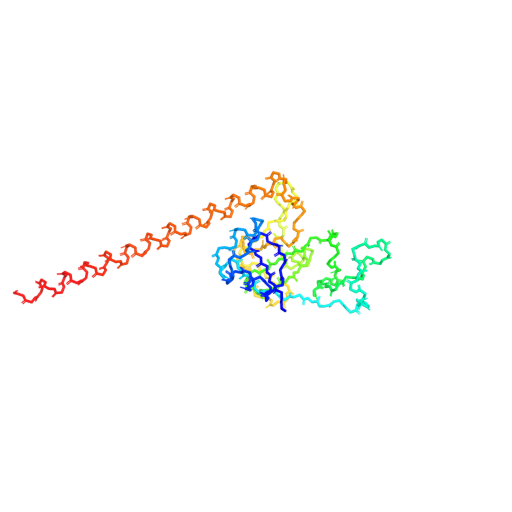9 LYS A C 1
ATOM 1288 O O . LYS A 1 169 ? -18.622 12.931 22.588 1.00 77.69 169 LYS A O 1
ATOM 1293 N N . LYS A 1 170 ? -16.801 12.080 23.600 1.00 73.12 170 LYS A N 1
ATOM 1294 C CA . LYS A 1 170 ? -17.173 12.488 24.964 1.00 73.12 170 LYS A CA 1
ATOM 1295 C C . LYS A 1 170 ? -17.083 14.009 25.136 1.00 73.12 170 LYS A C 1
ATOM 1297 O O . LYS A 1 170 ? -18.055 14.606 25.583 1.00 73.12 170 LYS A O 1
ATOM 1302 N N . GLY A 1 171 ? -16.005 14.628 24.648 1.00 72.81 171 GLY A N 1
ATOM 1303 C CA . GLY A 1 171 ? -15.849 16.087 24.636 1.00 72.81 171 GLY A CA 1
ATOM 1304 C C . GLY A 1 171 ? -16.909 16.805 23.791 1.00 72.81 171 GLY A C 1
ATOM 1305 O O . GLY A 1 171 ? -17.448 17.817 24.224 1.00 72.81 171 GLY A O 1
ATOM 1306 N N . ALA A 1 172 ? -17.294 16.249 22.635 1.00 71.31 172 ALA A N 1
ATOM 1307 C CA . ALA A 1 172 ? -18.392 16.792 21.827 1.00 71.31 172 ALA A CA 1
ATOM 1308 C C . ALA A 1 172 ? -19.755 16.703 22.544 1.00 71.31 172 ALA A C 1
ATOM 1310 O O . ALA A 1 172 ? -20.572 17.615 22.439 1.00 71.31 172 ALA A O 1
ATOM 1311 N N . LYS A 1 173 ? -19.996 15.627 23.308 1.00 70.19 173 LYS A N 1
ATOM 1312 C CA . LYS A 1 173 ? -21.237 15.440 24.076 1.00 70.19 173 LYS A CA 1
ATOM 1313 C C . LYS A 1 173 ? -21.304 16.359 25.306 1.00 70.19 173 LYS A C 1
ATOM 1315 O O . LYS A 1 173 ? -22.371 16.873 25.617 1.00 70.19 173 LYS A O 1
ATOM 1320 N N . GLU A 1 174 ? -20.175 16.593 25.973 1.00 65.00 174 GLU A N 1
ATOM 1321 C CA . GLU A 1 174 ? -20.058 17.537 27.097 1.00 65.00 174 GLU A CA 1
ATOM 1322 C C . GLU A 1 174 ? -20.135 19.003 26.633 1.00 65.00 174 GLU A C 1
ATOM 1324 O O . GLU A 1 174 ? -20.756 19.822 27.308 1.00 65.00 174 GLU A O 1
ATOM 1329 N N . GLY A 1 175 ? -19.583 19.328 25.457 1.00 60.81 175 GLY A N 1
ATOM 1330 C CA . GLY A 1 175 ? -19.742 20.638 24.818 1.00 60.81 175 GLY A CA 1
ATOM 1331 C C . GLY A 1 175 ? -21.200 20.941 24.465 1.00 60.81 175 GLY A C 1
ATOM 1332 O O . GLY A 1 175 ? -21.717 21.985 24.854 1.00 60.81 175 GLY A O 1
ATOM 1333 N N . ALA A 1 176 ? -21.900 19.986 23.842 1.00 60.78 176 ALA A N 1
ATOM 1334 C CA . ALA A 1 176 ? -23.322 20.123 23.519 1.00 60.78 176 ALA A CA 1
ATOM 1335 C C . ALA A 1 176 ? -24.219 20.252 24.771 1.00 60.78 176 ALA A C 1
ATOM 1337 O O . ALA A 1 176 ? -25.210 20.978 24.746 1.00 60.78 176 ALA A O 1
ATOM 1338 N N . ALA A 1 177 ? -23.865 19.595 25.884 1.00 59.25 177 ALA A N 1
ATOM 1339 C CA . ALA A 1 177 ? -24.600 19.710 27.147 1.00 59.25 177 ALA A CA 1
ATOM 1340 C C . ALA A 1 177 ? -24.409 21.079 27.830 1.00 59.25 177 ALA A C 1
ATOM 1342 O O . ALA A 1 177 ? -25.360 21.621 28.393 1.00 59.25 177 ALA A O 1
ATOM 1343 N N . LYS A 1 178 ? -23.207 21.670 27.755 1.00 56.78 178 LYS A N 1
ATOM 1344 C CA . LYS A 1 178 ? -22.946 23.022 28.281 1.00 56.78 178 LYS A CA 1
ATOM 1345 C C . LYS A 1 178 ? -23.624 24.115 27.451 1.00 56.78 178 LYS A C 1
ATOM 1347 O O . LYS A 1 178 ? -24.109 25.088 28.019 1.00 56.78 178 LYS A O 1
ATOM 1352 N N . GLU A 1 179 ? -23.704 23.942 26.133 1.00 53.97 179 GLU A N 1
ATOM 1353 C CA . GLU A 1 179 ? -24.378 24.893 25.241 1.00 53.97 179 GLU A CA 1
ATOM 1354 C C . GLU A 1 179 ? -25.914 24.837 25.370 1.00 53.97 179 GLU A C 1
ATOM 1356 O O . GLU A 1 179 ? -26.581 25.866 25.269 1.00 53.97 179 GLU A O 1
ATOM 1361 N N . GLY A 1 180 ? -26.478 23.662 25.683 1.00 53.59 180 GLY A N 1
ATOM 1362 C CA . GLY A 1 180 ? -27.895 23.511 26.040 1.00 53.59 180 GLY A CA 1
ATOM 1363 C C . GLY A 1 180 ? -28.260 24.202 27.360 1.00 53.59 180 GLY A C 1
ATOM 1364 O O . GLY A 1 180 ? -29.235 24.946 27.411 1.00 53.59 180 GLY A O 1
ATOM 1365 N N . ALA A 1 181 ? -27.435 24.045 28.402 1.00 55.69 181 ALA A N 1
ATOM 1366 C CA . ALA A 1 181 ? -27.668 24.679 29.705 1.00 55.69 181 ALA A CA 1
ATOM 1367 C C . ALA A 1 181 ? -27.527 26.217 29.673 1.00 55.69 181 ALA A C 1
ATOM 1369 O O . ALA A 1 181 ? -28.224 26.919 30.403 1.00 55.69 181 ALA A O 1
ATOM 1370 N N . ALA A 1 182 ? -26.667 26.761 28.802 1.00 53.28 182 ALA A N 1
ATOM 1371 C CA . ALA A 1 182 ? -26.517 28.208 28.623 1.00 53.28 182 ALA A CA 1
ATOM 1372 C C . ALA A 1 182 ? -27.720 28.870 27.918 1.00 53.28 182 ALA A C 1
ATOM 1374 O O . ALA A 1 182 ? -27.985 30.046 28.157 1.00 53.28 182 ALA A O 1
ATOM 1375 N N . LYS A 1 183 ? -28.472 28.136 27.083 1.00 52.16 183 LYS A N 1
ATOM 1376 C CA . LYS A 1 183 ? -29.685 28.662 26.426 1.00 52.16 183 LYS A CA 1
ATOM 1377 C C . LYS A 1 183 ? -30.922 28.641 27.328 1.00 52.16 183 LYS A C 1
ATOM 1379 O O . LYS A 1 183 ? -31.801 29.474 27.145 1.00 52.16 183 LYS A O 1
ATOM 1384 N N . GLU A 1 184 ? -30.977 27.752 28.320 1.00 50.59 184 GLU A N 1
ATOM 1385 C CA . GLU A 1 184 ? -32.101 27.669 29.269 1.00 50.59 184 GLU A CA 1
ATOM 1386 C C . GLU A 1 184 ? -31.988 28.691 30.421 1.00 50.59 184 GLU A C 1
ATOM 1388 O O . GLU A 1 184 ? -32.995 29.123 30.974 1.00 50.59 184 GLU A O 1
ATOM 1393 N N . GLY A 1 185 ? -30.772 29.155 30.740 1.00 49.22 185 GLY A N 1
ATOM 1394 C CA . GLY A 1 185 ? -30.526 30.188 31.758 1.00 49.22 185 GLY A CA 1
ATOM 1395 C C . GLY A 1 185 ? -30.741 31.641 31.307 1.00 49.22 185 GLY A C 1
ATOM 1396 O O . GLY A 1 185 ? -30.722 32.531 32.149 1.00 49.22 185 GLY A O 1
ATOM 1397 N N . ALA A 1 186 ? -30.940 31.897 30.009 1.00 50.50 186 ALA A N 1
ATOM 1398 C CA . ALA A 1 186 ? -31.144 33.244 29.455 1.00 50.50 186 ALA A CA 1
ATOM 1399 C C . ALA A 1 186 ? -32.628 33.603 29.216 1.00 50.50 186 ALA A C 1
ATOM 1401 O O . ALA A 1 186 ? -32.920 34.685 28.713 1.00 50.50 186 ALA A O 1
ATOM 1402 N N . ALA A 1 187 ? -33.559 32.702 29.552 1.00 49.31 187 ALA A N 1
ATOM 1403 C CA . ALA A 1 187 ? -35.001 32.871 29.349 1.00 49.31 187 ALA A CA 1
ATOM 1404 C C . ALA A 1 187 ? -35.796 33.029 30.662 1.00 49.31 187 ALA A C 1
ATOM 1406 O O . ALA A 1 187 ? -36.997 32.753 30.682 1.00 49.31 187 ALA A O 1
ATOM 1407 N N . LYS A 1 188 ? -35.151 33.450 31.757 1.00 39.16 188 LYS A N 1
ATOM 1408 C CA . LYS A 1 188 ? -35.815 33.692 33.043 1.00 39.16 188 LYS A CA 1
ATOM 1409 C C . LYS A 1 188 ? -35.528 35.084 33.583 1.00 39.16 188 LYS A C 1
ATOM 1411 O O . LYS A 1 188 ? -34.359 35.510 33.484 1.00 39.16 188 LYS A O 1
#

Secondary structure (DSSP, 8-state):
-EEEETT--EEEHHHHHHHHHHT---GGGTT--SGGGEEEEBPEEPTT----S--S--SS-TT--SEE-TTT--B-SSSS-EEEETTTTEEEEHHHHHHT-TT-EEPTTSPEE--TTPBPTTT-PBP--GGGEEEET-S--TTSHHHHHHHHHHHHHHHHHHHHHHHHHHHHHHHHHHHHHHHHTT--

InterPro domains:
  IPR006735 Replication termination factor 2 [PTHR12775] (3-183)

Sequence (188 aa):
PNATCDLGYLYNKEDLMERMLNKTLPPDQAHITSLRCVFDITLCANSNFKGTAQAHVAAGDEDEVPFQCPVAGVPMNGRHPFRFIKATGQVVSERALQASSAEARRKPGGEYAWKAGQTCPVTEAPLGAEEDVIKINGTYPHDDMAGRESREKLEHRLVAKKAAAKAKKKGAKEGAAKEGAAKEGAAK